Protein AF-A0A7U6KLA6-F1 (afdb_monomer_lite)

Radius of gyration: 35.11 Å; chains: 1; bounding box: 57×35×127 Å

Structure (mmCIF, N/CA/C/O backbone):
data_AF-A0A7U6KLA6-F1
#
_entry.id   AF-A0A7U6KLA6-F1
#
loop_
_atom_site.group_PDB
_atom_site.id
_atom_site.type_symbol
_atom_site.label_atom_id
_atom_site.label_alt_id
_atom_site.label_comp_id
_atom_site.label_asym_id
_atom_site.label_entity_id
_atom_site.label_seq_id
_atom_site.pdbx_PDB_ins_code
_atom_site.Cartn_x
_atom_site.Cartn_y
_atom_site.Cartn_z
_atom_site.occupancy
_atom_site.B_iso_or_equiv
_atom_site.auth_seq_id
_atom_site.auth_comp_id
_atom_site.auth_asym_id
_atom_site.auth_atom_id
_atom_site.pdbx_PDB_model_num
ATOM 1 N N . MET A 1 1 ? -4.222 9.997 102.122 1.00 40.88 1 MET A N 1
ATOM 2 C CA . MET A 1 1 ? -4.720 9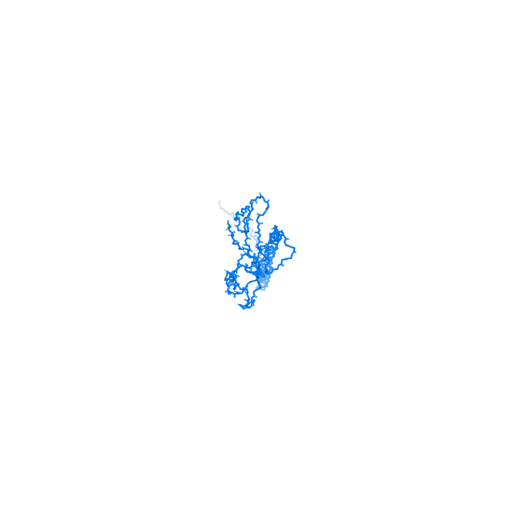.008 101.137 1.00 40.88 1 MET A CA 1
ATOM 3 C C . MET A 1 1 ? -6.242 9.085 101.114 1.00 40.88 1 MET A C 1
ATOM 5 O O . MET A 1 1 ? -6.787 9.274 102.193 1.00 40.88 1 MET A O 1
ATOM 9 N N . PRO A 1 2 ? -6.918 8.759 100.000 1.00 59.62 2 PRO A N 1
ATOM 10 C CA . PRO A 1 2 ? -7.033 9.422 98.685 1.00 59.62 2 PRO A CA 1
ATOM 11 C C . PRO A 1 2 ? -8.469 10.022 98.532 1.00 59.62 2 PRO A C 1
ATOM 13 O O . PRO A 1 2 ? -9.239 9.945 99.478 1.00 59.62 2 PRO A O 1
ATOM 16 N N . ASN A 1 3 ? -8.920 10.716 97.479 1.00 51.00 3 ASN A N 1
ATOM 17 C CA . ASN A 1 3 ? -9.161 10.299 96.083 1.00 51.00 3 ASN A CA 1
ATOM 18 C C . ASN A 1 3 ? -9.910 11.506 95.428 1.00 51.00 3 ASN A C 1
ATOM 20 O O . ASN A 1 3 ? -10.899 11.952 95.998 1.00 51.00 3 ASN A O 1
ATOM 24 N N . LEU A 1 4 ? -9.333 12.319 94.530 1.00 65.88 4 LEU A N 1
ATOM 25 C CA . LEU A 1 4 ? -9.141 12.202 93.068 1.00 65.88 4 LEU A CA 1
ATOM 26 C C . LEU A 1 4 ? -10.386 11.859 92.223 1.00 65.88 4 LEU A C 1
ATOM 28 O O . LEU A 1 4 ? -10.704 10.695 92.049 1.00 65.88 4 LEU A O 1
ATOM 32 N N . ASN A 1 5 ? -10.915 12.882 91.535 1.00 61.16 5 ASN A N 1
ATOM 33 C CA . ASN A 1 5 ? -11.499 12.849 90.175 1.00 61.16 5 ASN A CA 1
ATOM 34 C C . ASN A 1 5 ? -12.956 13.314 90.072 1.00 61.16 5 ASN A C 1
ATOM 36 O O . ASN A 1 5 ? -13.887 12.518 89.979 1.00 61.16 5 ASN A O 1
ATOM 40 N N . SER A 1 6 ? -13.132 14.625 89.923 1.00 58.28 6 SER A N 1
ATOM 41 C CA . SER A 1 6 ? -14.244 15.188 89.158 1.00 58.28 6 SER A CA 1
ATOM 42 C C . SER A 1 6 ? -13.849 15.210 87.675 1.00 58.28 6 SER A C 1
ATOM 44 O O . SER A 1 6 ? -13.201 16.146 87.212 1.00 58.28 6 SER A O 1
ATOM 46 N N . TYR A 1 7 ? -14.177 14.144 86.943 1.00 60.00 7 TYR A N 1
ATOM 47 C CA . TYR A 1 7 ? -14.101 14.120 85.480 1.00 60.00 7 TYR A CA 1
ATOM 48 C C . TYR A 1 7 ? -15.454 14.613 84.951 1.00 60.00 7 TYR A C 1
ATOM 50 O O . TYR A 1 7 ? -16.423 13.851 84.927 1.00 60.00 7 TYR A O 1
ATOM 58 N N . GLU A 1 8 ? -15.555 15.889 84.573 1.00 61.91 8 GLU A N 1
ATOM 59 C CA . GLU A 1 8 ? -16.706 16.363 83.800 1.00 61.91 8 GLU A CA 1
ATOM 60 C C . GLU A 1 8 ? -16.656 15.692 82.423 1.00 61.91 8 GLU A C 1
ATOM 62 O O . GLU A 1 8 ? -15.802 15.988 81.587 1.00 61.91 8 GLU A O 1
ATOM 67 N N . ARG A 1 9 ? -17.547 14.721 82.192 1.00 64.75 9 ARG A N 1
ATOM 68 C CA . ARG A 1 9 ? -17.779 14.202 80.846 1.00 64.75 9 ARG A CA 1
ATOM 69 C C . ARG A 1 9 ? -18.581 15.238 80.067 1.00 64.75 9 ARG A C 1
ATOM 71 O O . ARG A 1 9 ? -19.790 15.339 80.256 1.00 64.75 9 ARG A O 1
ATOM 78 N N . SER A 1 10 ? -17.937 15.918 79.124 1.00 66.19 10 SER A N 1
ATOM 79 C CA . SER A 1 10 ? -18.645 16.504 77.987 1.00 66.19 10 SER A CA 1
ATOM 80 C C . SER A 1 10 ? -19.256 15.364 77.177 1.00 66.19 10 SER A C 1
ATOM 82 O O . SER A 1 10 ? -18.554 14.641 76.467 1.00 66.19 10 SER A O 1
ATOM 84 N N . ASN A 1 11 ? -20.559 15.150 77.344 1.00 65.75 11 ASN A N 1
ATOM 85 C CA . ASN A 1 11 ? -21.308 14.195 76.545 1.00 65.75 11 ASN A CA 1
ATOM 86 C C . ASN A 1 11 ? -21.440 14.784 75.136 1.00 65.75 11 ASN A C 1
ATOM 88 O O . ASN A 1 11 ? -22.213 15.706 74.901 1.00 65.75 11 ASN A O 1
ATOM 92 N N . CYS A 1 12 ? -20.609 14.306 74.215 1.00 66.38 12 CYS A N 1
ATOM 93 C CA . CYS A 1 12 ? -20.826 14.513 72.793 1.00 66.38 12 CYS A CA 1
ATOM 94 C C . CYS A 1 12 ? -22.083 13.721 72.424 1.00 66.38 12 CYS A C 1
ATOM 96 O O . CYS A 1 12 ? -22.051 12.488 72.420 1.00 66.38 12 CYS A O 1
ATOM 98 N N . ASP A 1 13 ? -23.189 14.420 72.181 1.00 66.31 13 ASP A N 1
ATOM 99 C CA . ASP A 1 13 ? -24.408 13.804 71.674 1.00 66.31 13 ASP A CA 1
ATOM 100 C C . ASP A 1 13 ? -24.112 13.185 70.304 1.00 66.31 13 ASP A C 1
ATOM 102 O O . ASP A 1 13 ? -23.913 13.869 69.298 1.00 66.31 13 ASP A O 1
ATOM 106 N N . GLN A 1 14 ? -24.049 11.856 70.273 1.00 68.06 14 GLN A N 1
ATOM 107 C CA . GLN A 1 14 ? -23.991 11.093 69.036 1.00 68.06 14 GLN A CA 1
ATOM 108 C C . GLN A 1 14 ? -25.357 11.185 68.355 1.00 68.06 14 GLN A C 1
ATOM 110 O O . GLN A 1 14 ? -26.267 10.408 68.640 1.00 68.06 14 GLN A O 1
ATOM 115 N N . SER A 1 15 ? -25.501 12.153 67.450 1.00 72.50 15 SER A N 1
ATOM 116 C CA . SER A 1 15 ? -26.634 12.210 66.529 1.00 72.50 15 SER A CA 1
ATOM 117 C C . SER A 1 15 ? -26.489 11.081 65.504 1.00 72.50 15 SER A C 1
ATOM 119 O O . SER A 1 15 ? -25.611 11.118 64.640 1.00 72.50 15 SER A O 1
ATOM 121 N N . GLY A 1 16 ? -27.293 10.028 65.654 1.00 74.31 16 GLY A N 1
ATOM 122 C CA . GLY A 1 16 ? -27.366 8.927 64.696 1.00 74.31 16 GLY A CA 1
ATOM 123 C C . GLY A 1 16 ? -28.108 9.346 63.426 1.00 74.31 16 GLY A C 1
ATOM 124 O O . GLY A 1 16 ? -29.097 10.072 63.493 1.00 74.31 16 GLY A O 1
ATOM 125 N N . PHE A 1 17 ? -27.648 8.872 62.268 1.00 77.38 17 PHE A N 1
ATOM 126 C CA . PHE A 1 17 ? -28.332 9.102 60.994 1.00 77.38 17 PHE A CA 1
ATOM 127 C C . PHE A 1 17 ? -29.692 8.406 60.952 1.00 77.38 17 PHE A C 1
ATOM 129 O O . PHE A 1 17 ? -29.857 7.285 61.444 1.00 77.38 17 PHE A O 1
ATOM 136 N N . THR A 1 18 ? -30.661 9.050 60.308 1.00 88.81 18 THR A N 1
ATOM 137 C CA . THR A 1 18 ? -31.964 8.433 60.057 1.00 88.81 18 THR A CA 1
ATOM 138 C C . THR A 1 18 ? -31.852 7.365 58.962 1.00 88.81 18 THR A C 1
ATOM 140 O O . THR A 1 18 ? -31.039 7.464 58.041 1.00 88.81 18 THR A O 1
ATOM 143 N N . LEU A 1 19 ? -32.697 6.329 59.019 1.00 89.19 19 LEU A N 1
ATOM 144 C CA . LEU A 1 19 ? -32.697 5.254 58.015 1.00 89.19 19 LEU A CA 1
ATOM 145 C C . LEU A 1 19 ? -32.984 5.798 56.601 1.00 89.19 19 LEU A C 1
ATOM 147 O O . LEU A 1 19 ? -32.423 5.313 55.622 1.00 89.19 19 LEU A O 1
ATOM 151 N N . ILE A 1 20 ? -33.795 6.857 56.501 1.00 92.44 20 ILE A N 1
ATOM 152 C CA . ILE A 1 20 ? -34.125 7.511 55.232 1.00 92.44 20 ILE A CA 1
ATOM 153 C C . ILE A 1 20 ? -32.934 8.275 54.632 1.00 92.44 20 ILE A C 1
ATOM 155 O O . ILE A 1 20 ? -32.713 8.178 53.426 1.00 92.44 20 ILE A O 1
ATOM 159 N N . GLU A 1 21 ? -32.115 8.958 55.439 1.00 90.31 21 GLU A N 1
ATOM 160 C CA . GLU A 1 21 ? -30.885 9.609 54.956 1.00 90.31 21 GLU A CA 1
ATOM 161 C C . GLU A 1 21 ? -29.889 8.594 54.399 1.00 90.31 21 GLU A C 1
ATOM 163 O O . GLU A 1 21 ? -29.245 8.846 53.376 1.00 90.31 21 GLU A O 1
ATOM 168 N N . LEU A 1 22 ? -29.796 7.420 55.028 1.00 89.81 22 LEU A N 1
ATOM 169 C CA . LEU A 1 22 ? -28.927 6.346 54.561 1.00 89.81 22 LEU A CA 1
ATOM 170 C C . LEU A 1 22 ? -29.418 5.758 53.230 1.00 89.81 22 LEU A C 1
ATOM 172 O O . LEU A 1 22 ? -28.614 5.537 52.324 1.00 89.81 22 LEU A O 1
ATOM 176 N N . MET A 1 23 ? -30.731 5.565 53.069 1.00 95.06 23 MET A N 1
ATOM 177 C CA . MET A 1 23 ? -31.306 5.102 51.801 1.00 95.06 23 MET A CA 1
ATOM 178 C C . MET A 1 23 ? -31.080 6.113 50.672 1.00 95.06 23 MET A C 1
ATOM 180 O O . MET A 1 23 ? -30.673 5.721 49.579 1.00 95.06 23 MET A O 1
ATOM 184 N N . ILE A 1 24 ? -31.282 7.408 50.938 1.00 94.69 24 ILE A N 1
ATOM 185 C CA . ILE A 1 24 ? -31.053 8.475 49.953 1.00 94.69 24 ILE A CA 1
ATOM 186 C C . ILE A 1 24 ? -29.572 8.528 49.557 1.00 94.69 24 ILE A C 1
ATOM 188 O O . ILE A 1 24 ? -29.254 8.559 48.368 1.00 94.69 24 ILE A O 1
ATOM 192 N N . SER A 1 25 ? -28.661 8.467 50.531 1.00 94.62 25 SER A N 1
ATOM 193 C CA . SER A 1 25 ? -27.214 8.505 50.282 1.00 94.62 25 SER A CA 1
ATOM 194 C C . SER A 1 25 ? -26.743 7.328 49.423 1.00 94.62 25 SER A C 1
ATOM 196 O O . SER A 1 25 ? -25.961 7.514 48.488 1.00 94.62 25 SER A O 1
ATOM 198 N N . LEU A 1 26 ? -27.257 6.122 49.689 1.00 93.06 26 LEU A N 1
ATOM 199 C CA . LEU A 1 26 ? -26.913 4.924 48.924 1.00 93.06 26 LEU A CA 1
ATOM 200 C C . LEU A 1 26 ? -27.451 4.984 47.489 1.00 93.06 26 LEU A C 1
ATOM 202 O O . LEU A 1 26 ? -26.726 4.646 46.555 1.00 93.06 26 LEU A O 1
ATOM 206 N N . VAL A 1 27 ? -28.686 5.457 47.297 1.00 96.19 27 VAL A N 1
ATOM 207 C CA . VAL A 1 27 ? -29.281 5.613 45.960 1.00 96.19 27 VAL A CA 1
ATOM 208 C C . VAL A 1 27 ? -28.515 6.650 45.136 1.00 96.19 27 VAL A C 1
ATOM 210 O O . VAL A 1 27 ? -28.180 6.384 43.982 1.00 96.19 27 VAL A O 1
ATOM 213 N N . ILE A 1 28 ? -28.176 7.802 45.724 1.00 96.00 28 ILE A N 1
ATOM 214 C CA . ILE A 1 28 ? -27.415 8.850 45.027 1.00 96.00 28 ILE A CA 1
ATOM 215 C C . ILE A 1 28 ? -26.007 8.351 44.666 1.00 96.00 28 ILE A C 1
ATOM 217 O O . ILE A 1 28 ? -25.568 8.537 43.530 1.00 96.00 28 ILE A O 1
ATOM 221 N N . GLY A 1 29 ? -25.320 7.658 45.581 1.00 96.06 29 GLY A N 1
ATOM 222 C CA . GLY A 1 29 ? -24.006 7.060 45.313 1.00 96.06 29 GLY A CA 1
ATOM 223 C C . GLY A 1 29 ? -24.025 6.052 44.157 1.00 96.06 29 GLY A C 1
ATOM 224 O O . GLY A 1 29 ? -23.122 6.051 43.316 1.00 96.06 29 GLY A O 1
ATOM 225 N N . LEU A 1 30 ? -25.084 5.243 44.062 1.00 93.88 30 LEU A N 1
ATOM 226 C CA . LEU A 1 30 ? -25.289 4.289 42.968 1.00 93.88 30 LEU A CA 1
ATOM 227 C C . LEU A 1 30 ? -25.500 4.984 41.614 1.00 93.88 30 LEU A C 1
ATOM 229 O O . LEU A 1 30 ? -24.890 4.584 40.622 1.00 93.88 30 LEU A O 1
ATOM 233 N N . ILE A 1 31 ? -26.303 6.052 41.574 1.00 97.00 31 ILE A N 1
ATOM 234 C CA . ILE A 1 31 ? -26.564 6.821 40.345 1.00 97.00 31 ILE A CA 1
ATOM 235 C C . ILE A 1 31 ? -25.278 7.481 39.833 1.00 97.00 31 ILE A C 1
ATOM 237 O O . ILE A 1 31 ? -24.946 7.359 38.652 1.00 97.00 31 ILE A O 1
ATOM 241 N N . VAL A 1 32 ? -24.527 8.144 40.717 1.00 97.12 32 VAL A N 1
ATOM 242 C CA . VAL A 1 32 ? -23.279 8.827 40.341 1.00 97.12 32 VAL A CA 1
ATOM 243 C C . VAL A 1 32 ? -22.235 7.824 39.851 1.00 97.12 32 VAL A C 1
ATOM 245 O O . VAL A 1 32 ? -21.606 8.054 38.819 1.00 97.12 32 VAL A O 1
ATOM 248 N N . SER A 1 33 ? -22.095 6.679 40.527 1.00 96.88 33 SER A N 1
ATOM 249 C CA . SER A 1 33 ? -21.163 5.624 40.109 1.00 96.88 33 SER A CA 1
ATOM 250 C C . SER A 1 33 ? -21.478 5.118 38.697 1.00 96.88 33 SER A C 1
ATOM 252 O O . SER A 1 33 ? -20.578 5.003 37.865 1.00 96.88 33 SER A O 1
ATOM 254 N N . ALA A 1 34 ? -22.758 4.880 38.389 1.00 95.50 34 ALA A N 1
ATOM 255 C CA . ALA A 1 34 ? -23.182 4.443 37.061 1.00 95.50 34 ALA A CA 1
ATOM 256 C C . ALA A 1 34 ? -22.879 5.489 35.971 1.00 95.50 34 ALA A C 1
ATOM 258 O O . ALA A 1 34 ? -22.390 5.131 34.898 1.00 95.50 34 ALA A O 1
ATOM 259 N N . ALA A 1 35 ? -23.112 6.776 36.247 1.00 96.69 35 ALA A N 1
ATOM 260 C CA . ALA A 1 35 ? -22.810 7.862 35.313 1.00 96.69 35 ALA A CA 1
ATOM 261 C C . ALA A 1 35 ? -21.300 7.991 35.034 1.00 96.69 35 ALA A C 1
ATOM 263 O O . ALA A 1 35 ? -20.887 8.113 33.879 1.00 96.69 35 ALA A O 1
ATOM 264 N N . VAL A 1 36 ? -20.461 7.897 36.071 1.00 97.69 36 VAL A N 1
ATOM 265 C CA . VAL A 1 36 ? -18.996 7.962 35.931 1.00 97.69 36 VAL A CA 1
ATOM 266 C C . VAL A 1 36 ? -18.461 6.791 35.103 1.00 97.69 36 VAL A C 1
ATOM 268 O O . VAL A 1 36 ? -17.617 6.997 34.231 1.00 97.69 36 VAL A O 1
ATOM 271 N N . ILE A 1 37 ? -18.983 5.576 35.309 1.00 96.56 37 ILE A N 1
ATOM 272 C CA . ILE A 1 37 ? -18.595 4.399 34.514 1.00 96.56 37 ILE A CA 1
ATOM 273 C C . ILE A 1 37 ? -18.913 4.616 33.029 1.00 96.56 37 ILE A C 1
ATOM 275 O O . ILE A 1 37 ? -18.084 4.306 32.174 1.00 96.56 37 ILE A O 1
ATOM 279 N N . GLN A 1 38 ? -20.078 5.182 32.699 1.00 94.25 38 GLN A N 1
ATOM 280 C CA . GLN A 1 38 ? -20.431 5.476 31.306 1.00 94.25 38 GLN A CA 1
ATOM 281 C C . GLN A 1 38 ? -19.456 6.469 30.669 1.00 94.25 38 GLN A C 1
ATOM 283 O O . GLN A 1 38 ? -18.976 6.228 29.561 1.00 94.25 38 GLN A O 1
ATOM 288 N N . ILE A 1 39 ? -19.114 7.547 31.380 1.00 95.75 39 ILE A N 1
ATOM 289 C CA . ILE A 1 39 ? -18.136 8.540 30.915 1.00 95.75 39 ILE A CA 1
ATOM 290 C C . ILE A 1 39 ? -16.772 7.885 30.686 1.00 95.75 39 ILE A C 1
ATOM 292 O O . ILE A 1 39 ? -16.139 8.120 29.658 1.00 95.75 39 ILE A O 1
ATOM 296 N N . TYR A 1 40 ? -16.336 7.020 31.601 1.00 96.62 40 TYR A N 1
ATOM 297 C CA . TYR A 1 40 ? -15.087 6.280 31.452 1.00 96.62 40 TYR A CA 1
ATOM 298 C C . TYR A 1 40 ? -15.095 5.392 30.199 1.00 96.62 40 TYR A C 1
ATOM 300 O O . TYR A 1 40 ? -14.162 5.449 29.399 1.00 96.62 40 TYR A O 1
ATOM 308 N N . VAL A 1 41 ? -16.176 4.641 29.960 1.00 96.56 41 VAL A N 1
ATOM 309 C CA . VAL A 1 41 ? -16.327 3.811 28.752 1.00 96.56 41 VAL A CA 1
ATOM 310 C C . VAL A 1 41 ? -16.293 4.664 27.481 1.00 96.56 41 VAL A C 1
ATOM 312 O O . VAL A 1 41 ? -15.647 4.282 26.505 1.00 96.56 41 VAL A O 1
ATOM 315 N N . ILE A 1 42 ? -16.958 5.821 27.476 1.00 96.06 42 ILE A N 1
ATOM 316 C CA . ILE A 1 42 ? -16.942 6.754 26.339 1.00 96.06 42 ILE A CA 1
ATOM 317 C C . ILE A 1 42 ? -15.530 7.299 26.104 1.00 96.06 42 ILE A C 1
ATOM 319 O O . ILE A 1 42 ? -15.094 7.359 24.955 1.00 96.06 42 ILE A O 1
ATOM 323 N N . SER A 1 43 ? -14.804 7.646 27.167 1.00 93.88 43 SER A N 1
ATOM 324 C CA . SER A 1 43 ? -13.427 8.142 27.089 1.00 93.88 43 SER A CA 1
ATOM 325 C C . SER A 1 43 ? -12.487 7.094 26.486 1.00 93.88 43 SER A C 1
ATOM 327 O O . SER A 1 43 ? -11.776 7.380 25.524 1.00 93.88 43 SER A O 1
ATOM 329 N N . VAL A 1 44 ? -12.563 5.845 26.959 1.00 95.50 44 VAL A N 1
ATOM 330 C CA . VAL A 1 44 ? -11.762 4.729 26.426 1.00 95.50 44 VAL A CA 1
ATOM 331 C C . VAL A 1 44 ? -12.085 4.464 24.954 1.00 95.50 44 VAL A C 1
ATOM 333 O O . VAL A 1 44 ? -11.176 4.330 24.136 1.00 95.50 44 VAL A O 1
ATOM 336 N N . LYS A 1 45 ? -13.371 4.440 24.583 1.00 93.31 45 LYS A N 1
ATOM 337 C CA . LYS A 1 45 ? -13.788 4.267 23.181 1.00 93.31 45 LYS A CA 1
ATOM 338 C C . LYS A 1 45 ? -13.294 5.407 22.297 1.00 93.31 45 LYS A C 1
ATOM 340 O O . LYS A 1 45 ? -12.758 5.156 21.225 1.00 93.31 45 LYS A O 1
ATOM 345 N N . THR A 1 46 ? -13.446 6.646 22.756 1.00 93.94 46 THR A N 1
ATOM 346 C CA . THR A 1 46 ? -12.982 7.836 22.034 1.00 93.94 46 THR A CA 1
ATOM 347 C C . THR A 1 46 ? -11.473 7.794 21.831 1.00 93.94 46 THR A C 1
ATOM 349 O O . THR A 1 46 ? -11.011 8.019 20.720 1.00 93.94 46 THR A O 1
ATOM 352 N N . SER A 1 47 ? -10.710 7.432 22.863 1.00 92.81 47 SER A N 1
ATOM 353 C CA . SER A 1 47 ? -9.256 7.283 22.770 1.00 92.81 47 SER A CA 1
ATOM 354 C C . SER A 1 47 ? -8.851 6.194 21.769 1.00 92.81 47 SER A C 1
ATOM 356 O O . SER A 1 47 ? -7.968 6.422 20.946 1.00 92.81 47 SER A O 1
ATOM 358 N N . SER A 1 48 ? -9.539 5.048 21.763 1.00 90.88 48 SER A N 1
ATOM 359 C CA . SER A 1 48 ? -9.294 3.976 20.789 1.00 90.88 48 SER A CA 1
ATOM 360 C C . SER A 1 48 ? -9.592 4.410 19.348 1.00 90.88 48 SER A C 1
ATOM 362 O O . SER A 1 48 ? -8.796 4.136 18.448 1.00 90.88 48 SER A O 1
ATOM 364 N N . VAL A 1 49 ? -10.697 5.130 19.126 1.00 90.56 49 VAL A N 1
ATOM 365 C CA . VAL A 1 49 ? -11.057 5.679 17.809 1.00 90.56 49 VAL A CA 1
ATOM 366 C C . VAL A 1 49 ? -10.054 6.741 17.361 1.00 90.56 49 VAL A C 1
ATOM 368 O O . VAL A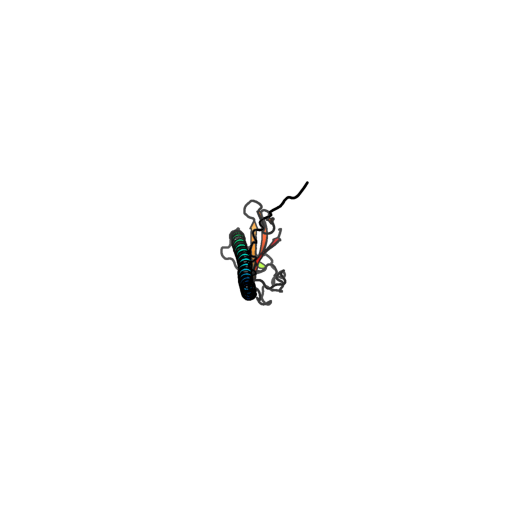 1 49 ? -9.656 6.742 16.201 1.00 90.56 49 VAL A O 1
ATOM 371 N N . GLN A 1 50 ? -9.606 7.612 18.268 1.00 90.00 50 GLN A N 1
ATOM 372 C CA . GLN A 1 50 ? -8.575 8.610 17.977 1.00 90.00 50 GLN A CA 1
ATOM 373 C C . GLN A 1 50 ? -7.243 7.950 17.605 1.00 90.00 50 GLN A C 1
ATOM 375 O O . GLN A 1 50 ? -6.659 8.332 16.598 1.00 90.00 50 GLN A O 1
ATOM 380 N N . SER A 1 51 ? -6.807 6.923 18.346 1.00 89.19 51 SER A N 1
ATOM 381 C CA . SER A 1 51 ? -5.598 6.150 18.010 1.00 89.19 51 SER A CA 1
ATOM 382 C C . SER A 1 51 ? -5.711 5.511 16.627 1.00 89.19 51 SER A C 1
ATOM 384 O O . SER A 1 51 ? -4.835 5.691 15.790 1.00 89.19 51 SER A O 1
ATOM 386 N N . SER A 1 52 ? -6.835 4.843 16.352 1.00 87.25 52 SER A N 1
ATOM 387 C CA . SER A 1 52 ? -7.085 4.202 15.053 1.00 87.25 52 SER A CA 1
ATOM 388 C C . SER A 1 52 ? -7.132 5.221 13.907 1.00 87.25 52 SER A C 1
ATOM 390 O O . SER A 1 52 ? -6.672 4.945 12.802 1.00 87.25 52 SER A O 1
ATOM 392 N N . GLY A 1 53 ? -7.676 6.415 14.163 1.00 86.50 53 GLY A N 1
ATOM 393 C CA . GLY A 1 53 ? -7.707 7.516 13.203 1.00 86.50 53 GLY A CA 1
ATOM 394 C C . GLY A 1 53 ? -6.315 8.056 12.882 1.00 86.50 53 GLY A C 1
ATOM 395 O O . GLY A 1 53 ? -6.008 8.263 11.710 1.00 86.50 53 GLY A O 1
ATOM 396 N N . SER A 1 54 ? -5.466 8.238 13.897 1.00 87.31 54 SER A N 1
ATOM 397 C CA . SER A 1 54 ? -4.075 8.664 13.709 1.00 87.31 54 SER A CA 1
ATOM 398 C C . SER A 1 54 ? -3.263 7.617 12.949 1.00 87.31 54 SER A C 1
ATOM 400 O O . SER A 1 54 ? -2.609 7.954 11.970 1.00 87.31 54 SER A O 1
ATOM 402 N N . GLU A 1 55 ? -3.377 6.338 13.321 1.00 85.12 55 GLU A N 1
ATOM 403 C CA . GLU A 1 55 ? -2.700 5.238 12.622 1.00 85.12 55 GLU A CA 1
ATOM 404 C C . GLU A 1 55 ? -3.079 5.181 11.133 1.00 85.12 55 GLU A C 1
ATOM 406 O O . GLU A 1 55 ? -2.218 4.974 10.278 1.00 85.12 55 GLU A O 1
ATOM 411 N N . LEU A 1 56 ? -4.355 5.410 10.801 1.00 82.25 56 LEU A N 1
ATOM 412 C CA . LEU A 1 56 ? -4.820 5.476 9.412 1.00 82.25 56 LEU A CA 1
ATOM 413 C C . LEU A 1 56 ? -4.246 6.672 8.648 1.00 82.25 56 LEU A C 1
ATOM 415 O O . LEU A 1 56 ? -3.896 6.535 7.472 1.00 82.25 56 LEU A O 1
ATOM 419 N N . GLN A 1 57 ? -4.162 7.841 9.285 1.00 84.94 57 GLN A N 1
ATOM 420 C CA . GLN A 1 57 ? -3.574 9.031 8.669 1.00 84.94 57 GLN A CA 1
ATOM 421 C C . GLN A 1 57 ? -2.084 8.832 8.414 1.00 84.94 57 GLN A C 1
ATOM 423 O O . GLN A 1 57 ? -1.634 9.059 7.292 1.00 84.94 57 GLN A O 1
ATOM 428 N N . ASP A 1 58 ? -1.353 8.326 9.403 1.00 84.25 58 ASP A N 1
ATOM 429 C CA . ASP A 1 58 ? 0.069 8.026 9.274 1.00 84.25 58 ASP A CA 1
ATOM 430 C C . ASP A 1 58 ? 0.303 7.006 8.152 1.00 84.25 58 ASP A C 1
ATOM 432 O O . ASP A 1 58 ? 1.076 7.260 7.227 1.00 84.25 58 ASP A O 1
ATOM 436 N N . ALA A 1 59 ? -0.433 5.888 8.154 1.00 79.38 59 ALA A N 1
ATOM 437 C CA . ALA A 1 59 ? -0.323 4.863 7.117 1.00 79.38 59 ALA A CA 1
ATOM 438 C C . ALA A 1 59 ? -0.627 5.405 5.709 1.00 79.38 59 ALA A C 1
ATOM 440 O O . ALA A 1 59 ? 0.030 5.017 4.741 1.00 79.38 59 ALA A O 1
ATOM 441 N N . SER A 1 60 ? -1.583 6.329 5.587 1.00 78.00 60 SER A N 1
ATOM 442 C CA . SER A 1 60 ? -1.928 6.957 4.307 1.00 78.00 60 SER A CA 1
ATOM 443 C C . SER A 1 60 ? -0.851 7.936 3.840 1.00 78.00 60 SER A C 1
ATOM 445 O O . SER A 1 60 ? -0.462 7.906 2.673 1.00 78.00 60 SER A O 1
ATOM 447 N N . VAL A 1 61 ? -0.339 8.782 4.740 1.00 85.06 61 VAL A N 1
ATOM 448 C CA . VAL A 1 61 ? 0.706 9.768 4.426 1.00 85.06 61 VAL A CA 1
ATOM 449 C C . VAL A 1 61 ? 1.996 9.063 4.015 1.00 85.06 61 VAL A C 1
ATOM 451 O O . VAL A 1 61 ? 2.539 9.366 2.952 1.00 85.06 61 VAL A O 1
ATOM 454 N N . PHE A 1 62 ? 2.451 8.077 4.791 1.00 82.00 62 PHE A N 1
ATOM 455 C CA . PHE A 1 62 ? 3.659 7.323 4.456 1.00 82.00 62 PHE A CA 1
ATOM 456 C C . PHE A 1 62 ? 3.463 6.447 3.212 1.00 82.00 62 PHE A C 1
ATOM 458 O O . PHE A 1 62 ? 4.324 6.423 2.331 1.00 82.00 62 PHE A O 1
ATOM 465 N N . GLY A 1 63 ? 2.324 5.757 3.099 1.00 79.12 63 GLY A N 1
ATOM 466 C CA . GLY A 1 63 ? 2.039 4.864 1.976 1.00 79.12 63 GLY A CA 1
ATOM 467 C C . GLY A 1 63 ? 1.979 5.588 0.629 1.00 79.12 63 GLY A C 1
ATOM 468 O O . GLY A 1 63 ? 2.582 5.131 -0.344 1.00 79.12 63 GLY A O 1
ATOM 469 N N . LEU A 1 64 ? 1.304 6.741 0.566 1.00 84.25 64 LEU A N 1
ATOM 470 C CA . LEU A 1 64 ? 1.166 7.510 -0.675 1.00 84.25 64 LEU A CA 1
ATOM 471 C C . LEU A 1 64 ? 2.476 8.153 -1.125 1.00 84.25 64 LEU A C 1
ATOM 473 O O . LEU A 1 64 ? 2.764 8.140 -2.318 1.00 84.25 64 LEU A O 1
ATOM 477 N N . GLN A 1 65 ? 3.290 8.674 -0.203 1.00 86.38 65 GLN A N 1
ATOM 478 C CA . GLN A 1 65 ? 4.595 9.250 -0.549 1.00 86.38 65 GLN A CA 1
ATOM 479 C C . GLN A 1 65 ? 5.529 8.205 -1.170 1.00 86.38 65 GLN A C 1
ATOM 481 O O . GLN A 1 65 ? 6.211 8.471 -2.165 1.00 86.38 65 GLN A O 1
ATOM 486 N N . GLN A 1 66 ? 5.529 6.991 -0.614 1.00 82.88 66 GLN A N 1
ATOM 487 C CA . GLN A 1 66 ? 6.309 5.881 -1.151 1.00 82.88 66 GLN A CA 1
ATOM 488 C C . GLN A 1 66 ? 5.802 5.472 -2.537 1.00 82.88 66 GLN A C 1
ATOM 490 O O . GLN A 1 66 ? 6.605 5.314 -3.456 1.00 82.88 66 GLN A O 1
ATOM 495 N N . LEU A 1 67 ? 4.483 5.374 -2.717 1.00 84.75 67 LEU A N 1
ATOM 496 C CA . LEU A 1 67 ? 3.879 5.059 -4.009 1.00 84.75 67 LEU A CA 1
ATOM 497 C C . LEU A 1 67 ? 4.165 6.144 -5.058 1.00 84.75 67 LEU A C 1
ATOM 499 O O . LEU A 1 67 ? 4.550 5.813 -6.175 1.00 84.75 67 LEU A O 1
ATOM 503 N N . GLU A 1 68 ? 4.063 7.430 -4.712 1.00 88.56 68 GLU A N 1
ATOM 504 C CA . GLU A 1 68 ? 4.369 8.545 -5.618 1.00 88.56 68 GLU A CA 1
ATOM 505 C C . GLU A 1 68 ? 5.797 8.442 -6.162 1.00 88.56 68 GLU A C 1
ATOM 507 O O . GLU A 1 68 ? 6.022 8.548 -7.371 1.00 88.56 68 GLU A O 1
ATOM 512 N N . LYS A 1 69 ? 6.770 8.185 -5.280 1.00 86.62 69 LYS A N 1
ATOM 513 C CA . LYS A 1 69 ? 8.171 8.018 -5.672 1.00 86.62 69 LYS A CA 1
ATOM 514 C C . LYS A 1 69 ? 8.331 6.904 -6.708 1.00 86.62 69 LYS A C 1
ATOM 516 O O . LYS A 1 69 ? 9.073 7.076 -7.670 1.00 86.62 69 LYS A O 1
ATOM 521 N N . LYS A 1 70 ? 7.635 5.780 -6.534 1.00 85.00 70 LYS A N 1
ATOM 522 C CA . LYS A 1 70 ? 7.725 4.612 -7.423 1.00 85.00 70 LYS A CA 1
ATOM 523 C C . LYS A 1 70 ? 6.969 4.830 -8.731 1.00 85.00 70 LYS A C 1
ATOM 525 O O . LYS A 1 70 ? 7.482 4.484 -9.789 1.00 85.00 70 LYS A O 1
ATOM 530 N N . VAL A 1 71 ? 5.825 5.512 -8.689 1.00 87.81 71 VAL A N 1
ATOM 531 C CA . VAL A 1 71 ? 5.091 5.947 -9.887 1.00 87.81 71 VAL A CA 1
ATOM 532 C C . VAL A 1 71 ? 5.920 6.927 -10.722 1.00 87.81 71 VAL A C 1
ATOM 534 O O . VAL A 1 71 ? 5.907 6.835 -11.943 1.00 87.81 71 VAL A O 1
ATOM 537 N N . ARG A 1 72 ? 6.714 7.817 -10.110 1.00 86.81 72 ARG A N 1
ATOM 538 C CA . ARG A 1 72 ? 7.651 8.684 -10.855 1.00 86.81 72 ARG A CA 1
ATOM 539 C C . ARG A 1 72 ? 8.767 7.908 -11.564 1.00 86.81 72 ARG A C 1
ATOM 541 O O . ARG A 1 72 ? 9.320 8.412 -12.537 1.00 86.81 72 ARG A O 1
ATOM 548 N N . LEU A 1 73 ? 9.103 6.710 -11.083 1.00 85.81 73 LEU A N 1
ATOM 549 C CA . LEU A 1 73 ? 10.051 5.798 -11.731 1.00 85.81 73 LEU A CA 1
ATOM 550 C C . LEU A 1 73 ? 9.372 4.882 -12.766 1.00 85.81 73 LEU A C 1
ATOM 552 O O . LEU A 1 73 ? 10.062 4.199 -13.524 1.00 85.81 73 LEU A O 1
ATOM 556 N N . ALA A 1 74 ? 8.038 4.863 -12.828 1.00 84.75 74 ALA A N 1
ATOM 557 C CA . ALA A 1 74 ? 7.305 4.105 -13.830 1.00 84.75 74 ALA A CA 1
ATOM 558 C C . ALA A 1 74 ? 7.616 4.658 -15.230 1.00 84.75 74 ALA A C 1
ATOM 560 O O . ALA A 1 74 ? 7.625 5.869 -15.445 1.00 84.75 74 ALA A O 1
ATOM 561 N N . ASN A 1 75 ? 7.883 3.761 -16.185 1.00 86.31 75 ASN A N 1
ATOM 562 C CA . ASN A 1 75 ? 8.283 4.098 -17.560 1.00 86.31 75 ASN A CA 1
ATOM 563 C C . ASN A 1 75 ? 9.600 4.894 -17.686 1.00 86.31 75 ASN A C 1
ATOM 565 O O . ASN A 1 75 ? 9.947 5.358 -18.774 1.00 86.31 75 ASN A O 1
ATOM 569 N N . LEU A 1 76 ? 10.362 5.049 -16.598 1.00 85.69 76 LEU A N 1
ATOM 570 C CA . LEU A 1 76 ? 11.655 5.716 -16.634 1.00 85.69 76 LEU A CA 1
ATOM 571 C C . LEU A 1 76 ? 12.640 4.901 -17.492 1.00 85.69 76 LEU A C 1
ATOM 573 O O . LEU A 1 76 ? 12.856 3.715 -17.252 1.00 85.69 76 LEU A O 1
ATOM 577 N N . GLY A 1 77 ? 13.239 5.544 -18.498 1.00 80.19 77 GLY A N 1
ATOM 578 C CA . GLY A 1 77 ? 14.162 4.894 -19.437 1.00 80.19 77 GLY A CA 1
ATOM 579 C C . GLY A 1 77 ? 13.492 4.188 -20.621 1.00 80.19 77 GLY A C 1
ATOM 580 O O . GLY A 1 77 ? 14.193 3.599 -21.442 1.00 80.19 77 GLY A O 1
ATOM 581 N N . ASN A 1 78 ? 12.164 4.260 -20.751 1.00 84.62 78 ASN A N 1
ATOM 582 C CA . ASN A 1 78 ? 11.460 3.758 -21.926 1.00 84.62 78 ASN A CA 1
ATOM 583 C C . ASN A 1 78 ? 11.409 4.840 -23.026 1.00 84.62 78 ASN A C 1
ATOM 585 O O . ASN A 1 78 ? 11.020 5.973 -22.736 1.00 84.62 78 ASN A O 1
ATOM 589 N N . PRO A 1 79 ? 11.762 4.534 -24.290 1.00 82.19 79 PRO A N 1
ATOM 590 C CA . PRO A 1 79 ? 11.648 5.494 -25.393 1.00 82.19 79 PRO A CA 1
ATOM 591 C C . PRO A 1 79 ? 10.195 5.815 -25.792 1.00 82.19 79 PRO A C 1
ATOM 593 O O . PRO A 1 79 ? 9.968 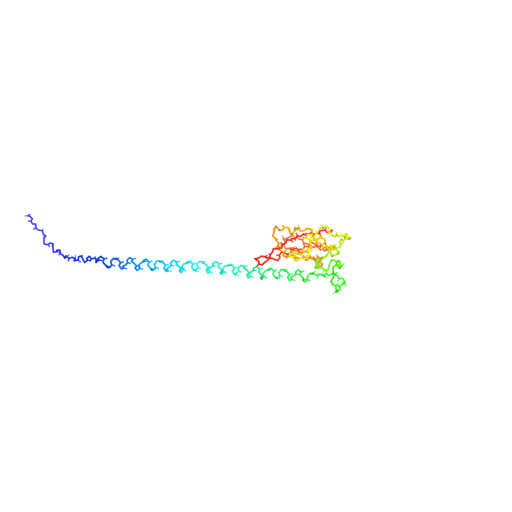6.709 -26.607 1.00 82.19 79 PRO A O 1
ATOM 596 N N . ILE A 1 80 ? 9.210 5.083 -25.262 1.00 85.44 80 ILE A N 1
ATOM 597 C CA . ILE A 1 80 ? 7.798 5.188 -25.636 1.00 85.44 80 ILE A CA 1
ATOM 598 C C . ILE A 1 80 ? 7.056 6.136 -24.676 1.00 85.44 80 ILE A C 1
ATOM 600 O O . ILE A 1 80 ? 7.186 6.055 -23.455 1.00 85.44 80 ILE A O 1
ATOM 604 N N . ASN A 1 81 ? 6.235 7.030 -25.236 1.00 82.69 81 ASN A N 1
ATOM 605 C CA . ASN A 1 81 ? 5.439 8.026 -24.504 1.00 82.69 81 ASN A CA 1
ATOM 606 C C . ASN A 1 81 ? 3.992 7.586 -24.205 1.00 82.69 81 ASN A C 1
ATOM 608 O O . ASN A 1 81 ? 3.272 8.276 -23.485 1.00 82.69 81 ASN A O 1
ATOM 612 N N . ARG A 1 82 ? 3.559 6.452 -24.762 1.00 83.75 82 ARG A N 1
ATOM 613 C CA . ARG A 1 82 ? 2.252 5.839 -24.526 1.00 83.75 82 ARG A CA 1
ATOM 614 C C . ARG A 1 82 ? 2.440 4.430 -23.982 1.00 83.75 82 ARG A C 1
ATOM 616 O O . ARG A 1 82 ? 2.912 3.558 -24.699 1.00 83.75 82 ARG A O 1
ATOM 623 N N . ILE A 1 83 ? 2.032 4.222 -22.738 1.00 84.94 83 ILE A N 1
ATOM 624 C CA . ILE A 1 83 ? 2.092 2.919 -22.078 1.00 84.94 83 ILE A CA 1
ATOM 625 C C . ILE A 1 83 ? 0.772 2.193 -22.323 1.00 84.94 83 ILE A C 1
ATOM 627 O O . ILE A 1 83 ? -0.303 2.733 -22.063 1.00 84.94 83 ILE A O 1
ATOM 631 N N . ASP A 1 84 ? 0.857 0.963 -22.807 1.00 83.19 84 ASP A N 1
ATOM 632 C CA . ASP A 1 84 ? -0.272 0.053 -22.947 1.00 83.19 84 ASP A CA 1
ATOM 633 C C . ASP A 1 84 ? 0.094 -1.357 -22.463 1.00 83.19 84 ASP A C 1
ATOM 635 O O . ASP A 1 84 ? 1.218 -1.626 -22.034 1.00 83.19 84 ASP A O 1
ATOM 639 N N . GLY A 1 85 ? -0.857 -2.288 -22.546 1.00 78.00 85 GLY A N 1
ATOM 640 C CA . GLY A 1 85 ? -0.643 -3.678 -22.143 1.00 78.00 85 GLY A CA 1
ATOM 641 C C . GLY A 1 85 ? 0.401 -4.438 -22.970 1.00 78.00 85 GLY A C 1
ATOM 642 O O . GLY A 1 85 ? 0.704 -5.570 -22.622 1.00 78.00 85 GLY A O 1
ATOM 643 N N . THR A 1 86 ? 0.955 -3.861 -24.038 1.00 79.88 86 THR A N 1
ATOM 644 C CA . THR A 1 86 ? 2.011 -4.470 -24.867 1.00 79.88 86 THR A CA 1
ATOM 645 C C . THR A 1 86 ? 3.384 -3.833 -24.648 1.00 79.88 86 THR A C 1
ATOM 647 O O . THR A 1 86 ? 4.407 -4.407 -25.014 1.00 79.88 86 THR A O 1
ATOM 650 N N . THR A 1 87 ? 3.424 -2.671 -23.996 1.00 84.50 87 THR A N 1
ATOM 651 C CA . THR A 1 87 ? 4.639 -1.888 -23.766 1.00 84.50 87 THR A CA 1
ATOM 652 C C . THR A 1 87 ? 5.539 -2.568 -22.734 1.00 84.50 87 THR A C 1
ATOM 654 O O . THR A 1 87 ? 5.245 -2.561 -21.536 1.00 84.50 87 THR A O 1
ATOM 657 N N . ALA A 1 88 ? 6.651 -3.155 -23.177 1.00 85.19 88 ALA A N 1
ATOM 658 C CA . ALA A 1 88 ? 7.623 -3.771 -22.277 1.00 85.19 88 ALA A CA 1
ATOM 659 C C . ALA A 1 88 ? 8.225 -2.731 -21.318 1.00 85.19 88 ALA A C 1
ATOM 661 O O . ALA A 1 88 ? 8.570 -1.624 -21.732 1.00 85.19 88 ALA A O 1
ATOM 662 N N . LYS A 1 89 ? 8.353 -3.098 -20.039 1.00 84.06 89 LYS A N 1
ATOM 663 C CA . LYS A 1 89 ? 8.889 -2.265 -18.950 1.00 84.06 89 LYS A CA 1
ATOM 664 C C . LYS A 1 89 ? 8.201 -0.896 -18.842 1.00 84.06 89 LYS A C 1
ATOM 666 O O . LYS A 1 89 ? 8.820 0.102 -18.485 1.00 84.06 89 LYS A O 1
ATOM 671 N N . GLY A 1 90 ? 6.907 -0.844 -19.163 1.00 83.94 90 GLY A N 1
ATOM 672 C CA . GLY A 1 90 ? 6.109 0.384 -19.204 1.00 83.94 90 GLY A CA 1
ATOM 673 C C . GLY A 1 90 ? 5.719 0.956 -17.838 1.00 83.94 90 GLY A C 1
ATOM 674 O O . GLY A 1 90 ? 4.950 1.907 -17.780 1.00 83.94 90 GLY A O 1
ATOM 675 N N . GLY A 1 91 ? 6.196 0.395 -16.726 1.00 88.38 91 GLY A N 1
ATOM 676 C CA . GLY A 1 91 ? 5.780 0.837 -15.400 1.00 88.38 91 GLY A CA 1
ATOM 677 C C . GLY A 1 91 ? 4.676 -0.034 -14.822 1.00 88.38 91 GLY A C 1
ATOM 678 O O . GLY A 1 91 ? 4.936 -0.932 -14.036 1.00 88.38 91 GLY A O 1
ATOM 679 N N . ILE A 1 92 ? 3.428 0.215 -15.206 1.00 88.50 92 ILE A N 1
ATOM 680 C CA . ILE A 1 92 ? 2.296 -0.564 -14.687 1.00 88.50 92 ILE A CA 1
ATOM 681 C C . ILE A 1 92 ? 2.198 -1.901 -15.418 1.00 88.50 92 ILE A C 1
ATOM 683 O O . ILE A 1 92 ? 2.189 -1.952 -16.649 1.00 88.50 92 ILE A O 1
ATOM 687 N N . VAL A 1 93 ? 2.096 -2.988 -14.656 1.00 86.25 93 VAL A N 1
ATOM 688 C CA . VAL A 1 93 ? 2.026 -4.340 -15.214 1.00 86.25 93 VAL A CA 1
ATOM 689 C C . VAL A 1 93 ? 0.566 -4.722 -15.449 1.00 86.25 93 VAL A C 1
ATOM 691 O O . VAL A 1 93 ? -0.168 -5.008 -14.506 1.00 86.25 93 VAL A O 1
ATOM 694 N N . LEU A 1 94 ? 0.132 -4.715 -16.709 1.00 81.81 94 LEU A N 1
ATOM 695 C CA . LEU A 1 94 ? -1.231 -5.053 -17.140 1.00 81.81 94 LEU A CA 1
ATOM 696 C C . LEU A 1 94 ? -1.298 -6.453 -17.769 1.00 81.81 94 LEU A C 1
ATOM 698 O O . LEU A 1 94 ? -2.289 -7.171 -17.618 1.00 81.81 94 LEU A O 1
ATOM 702 N N . THR A 1 95 ? -0.235 -6.849 -18.474 1.00 78.00 95 THR A N 1
ATOM 703 C CA . THR A 1 95 ? -0.083 -8.170 -19.101 1.00 78.00 95 THR A CA 1
ATOM 704 C C . THR A 1 95 ? 1.354 -8.686 -18.951 1.00 78.00 95 THR A C 1
ATOM 706 O O . THR A 1 95 ? 2.260 -7.927 -18.602 1.00 78.00 95 THR A O 1
ATOM 709 N N . GLY A 1 96 ? 1.594 -9.961 -19.283 1.00 76.75 96 GLY A N 1
ATOM 710 C CA . GLY 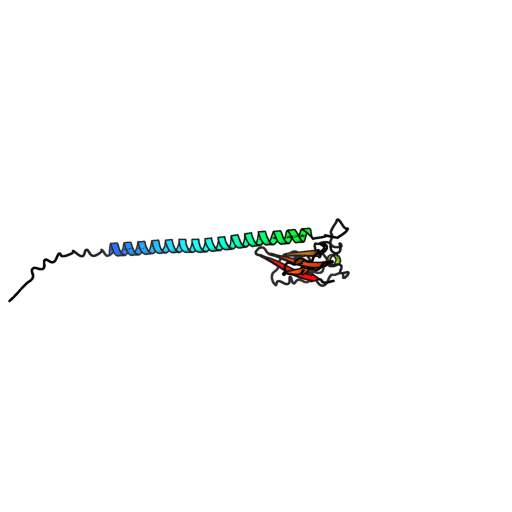A 1 96 ? 2.950 -10.530 -19.323 1.00 76.75 96 GLY A CA 1
ATOM 711 C C . GLY A 1 96 ? 3.901 -9.821 -20.300 1.00 76.75 96 GLY A C 1
ATOM 712 O O . GLY A 1 96 ? 5.107 -9.782 -20.058 1.00 76.75 96 GLY A O 1
ATOM 713 N N . SER A 1 97 ? 3.374 -9.163 -21.342 1.00 80.81 97 SER A N 1
ATOM 714 C CA . SER A 1 97 ? 4.185 -8.375 -22.283 1.00 80.81 97 SER A CA 1
ATOM 715 C C . SER A 1 97 ? 4.843 -7.173 -21.603 1.00 80.81 97 SER A C 1
ATOM 717 O O . SER A 1 97 ? 5.950 -6.787 -21.975 1.00 80.81 97 SER A O 1
ATOM 719 N N . ASN A 1 98 ? 4.217 -6.603 -20.564 1.00 83.00 98 ASN A N 1
ATOM 720 C CA . ASN A 1 98 ? 4.830 -5.518 -19.798 1.00 83.00 98 ASN A CA 1
ATOM 721 C C . ASN A 1 98 ? 6.075 -5.995 -19.039 1.00 83.00 98 ASN A C 1
ATOM 723 O O . ASN A 1 98 ? 7.038 -5.247 -18.923 1.00 83.00 98 ASN A O 1
ATOM 727 N N . LEU A 1 99 ? 6.114 -7.265 -18.636 1.00 82.19 99 LEU A N 1
ATOM 728 C CA . LEU A 1 99 ? 7.274 -7.881 -17.990 1.00 82.19 99 LEU A CA 1
ATOM 729 C C . LEU A 1 99 ? 8.351 -8.343 -18.985 1.00 82.19 99 LEU A C 1
ATOM 731 O O . LEU A 1 99 ? 9.389 -8.846 -18.568 1.00 82.19 99 LEU A O 1
ATOM 735 N N . GLY A 1 100 ? 8.132 -8.170 -20.293 1.00 79.00 100 GLY A N 1
ATOM 736 C CA . GLY A 1 100 ? 9.028 -8.684 -21.332 1.00 79.00 100 GLY A CA 1
ATOM 737 C C . GLY A 1 100 ? 8.921 -10.198 -21.538 1.00 79.00 100 GLY A C 1
ATOM 738 O O . GLY A 1 100 ? 9.808 -10.796 -22.142 1.00 79.00 100 GLY A O 1
ATOM 739 N N . VAL A 1 101 ? 7.846 -10.824 -21.049 1.00 75.19 101 VAL A N 1
ATOM 740 C CA . VAL A 1 101 ? 7.591 -12.258 -21.208 1.00 75.19 101 VAL A CA 1
ATOM 741 C C . VAL A 1 101 ? 6.734 -12.476 -22.458 1.00 75.19 101 VAL A C 1
ATOM 743 O O . VAL A 1 101 ? 5.641 -11.928 -22.578 1.00 75.19 101 VAL A O 1
ATOM 746 N N . ALA A 1 102 ? 7.224 -13.290 -23.397 1.00 65.69 102 ALA A N 1
ATOM 747 C CA . ALA A 1 102 ? 6.562 -13.545 -24.682 1.00 65.69 102 ALA A CA 1
ATOM 748 C C . ALA A 1 102 ? 5.443 -14.611 -24.624 1.00 65.69 102 ALA A C 1
ATOM 750 O O . ALA A 1 102 ? 4.851 -14.939 -25.654 1.00 65.69 102 ALA A O 1
ATOM 751 N N . THR A 1 103 ? 5.152 -15.189 -23.454 1.00 61.81 103 THR A N 1
ATOM 752 C CA . THR A 1 103 ? 4.126 -16.231 -23.315 1.00 61.81 103 THR A CA 1
ATOM 753 C C . THR A 1 103 ? 2.732 -15.616 -23.189 1.00 61.81 103 THR A C 1
ATOM 755 O O . THR A 1 103 ? 2.450 -14.818 -22.296 1.00 61.81 103 THR A O 1
ATOM 758 N N . THR A 1 104 ? 1.839 -15.999 -24.105 1.00 61.31 104 THR A N 1
ATOM 759 C CA . THR A 1 104 ? 0.407 -15.678 -24.051 1.00 61.31 104 THR A CA 1
ATOM 760 C C . THR A 1 104 ? -0.388 -16.991 -24.018 1.00 61.31 104 THR A C 1
ATOM 762 O O . THR A 1 104 ? -0.215 -17.815 -24.916 1.00 61.31 104 THR A O 1
ATOM 765 N N . PRO A 1 105 ? -1.234 -17.237 -22.999 1.00 63.88 105 PRO A N 1
ATOM 766 C CA . PRO A 1 105 ? -1.470 -16.413 -21.813 1.00 63.88 105 PRO A CA 1
ATOM 767 C C . PRO A 1 105 ? -0.293 -16.467 -20.823 1.00 63.88 105 PRO A C 1
ATOM 769 O O . PRO A 1 105 ? 0.370 -17.491 -20.666 1.00 63.88 105 PRO A O 1
ATOM 772 N N . TYR A 1 106 ? -0.048 -15.351 -20.141 1.00 68.88 106 TYR A N 1
ATOM 773 C CA . TYR A 1 106 ? 0.946 -15.265 -19.075 1.00 68.88 106 TYR A CA 1
ATOM 774 C C . TYR A 1 106 ? 0.499 -16.117 -17.880 1.00 68.88 106 TYR A C 1
ATOM 776 O O . TYR A 1 106 ? -0.590 -15.909 -17.350 1.00 68.88 106 TYR A O 1
ATOM 784 N N . THR A 1 107 ? 1.315 -17.092 -17.482 1.00 68.00 107 THR A N 1
ATOM 785 C CA . THR A 1 107 ? 0.938 -18.104 -16.482 1.00 68.00 107 THR A CA 1
ATOM 786 C C . THR A 1 107 ? 1.080 -17.616 -15.041 1.00 68.00 107 THR A C 1
ATOM 788 O O . THR A 1 107 ? 0.355 -18.088 -14.172 1.00 68.00 107 THR A O 1
ATOM 791 N N . ASP A 1 108 ? 1.976 -16.662 -14.776 1.00 71.69 108 ASP A N 1
ATOM 792 C CA . ASP A 1 108 ? 2.222 -16.132 -13.429 1.00 71.69 108 ASP A CA 1
ATOM 793 C C . ASP A 1 108 ? 1.439 -14.841 -13.173 1.00 71.69 108 ASP A C 1
ATOM 795 O O . ASP A 1 108 ? 1.964 -13.733 -13.061 1.00 71.69 108 ASP A O 1
ATOM 799 N N . THR A 1 109 ? 0.120 -14.973 -13.104 1.00 70.19 109 THR A N 1
ATOM 800 C CA . THR A 1 109 ? -0.763 -13.805 -13.004 1.00 70.19 109 THR A CA 1
ATOM 801 C C . THR A 1 109 ? -0.715 -13.049 -11.683 1.00 70.19 109 THR A C 1
ATOM 803 O O . THR A 1 109 ? -1.358 -12.004 -11.570 1.00 70.19 109 THR A O 1
ATOM 806 N N . GLY A 1 110 ? 0.098 -13.505 -10.726 1.00 74.00 110 GLY A N 1
ATOM 807 C CA . GLY A 1 110 ? 0.315 -12.849 -9.441 1.00 74.00 110 GLY A CA 1
ATOM 808 C C . GLY A 1 110 ? 1.029 -11.498 -9.531 1.00 74.00 110 GLY A C 1
ATOM 809 O O . GLY A 1 110 ? 1.128 -10.814 -8.515 1.00 74.00 110 GLY A O 1
ATOM 810 N N . TYR A 1 111 ? 1.512 -11.097 -10.711 1.00 77.88 111 TYR A N 1
ATOM 811 C CA . TYR A 1 111 ? 2.163 -9.804 -10.974 1.00 77.88 111 TYR A CA 1
ATOM 812 C C . TYR A 1 111 ? 1.308 -8.821 -11.781 1.00 77.88 111 TYR A C 1
ATOM 814 O O . TYR A 1 111 ? 1.807 -7.793 -12.228 1.00 77.88 111 TYR A O 1
ATOM 822 N N . LEU A 1 112 ? 0.037 -9.129 -12.032 1.00 80.06 112 LEU A N 1
ATOM 823 C CA . LEU A 1 112 ? -0.823 -8.272 -12.845 1.00 80.06 112 LEU A CA 1
ATOM 824 C C . LEU A 1 112 ? -1.608 -7.286 -11.969 1.00 80.06 112 LEU A C 1
ATOM 826 O O . LEU A 1 112 ? -2.086 -7.633 -10.894 1.00 80.06 112 LEU A O 1
ATOM 830 N N . THR A 1 113 ? -1.759 -6.053 -12.450 1.00 81.56 113 THR A N 1
ATOM 831 C CA . THR A 1 113 ? -2.608 -5.017 -11.842 1.00 81.56 113 THR A CA 1
ATOM 832 C C . THR A 1 113 ? -4.072 -5.317 -12.131 1.00 81.56 113 THR A C 1
ATOM 834 O O . THR A 1 113 ? -4.448 -5.389 -13.304 1.00 81.56 113 THR A O 1
ATOM 837 N N . ARG A 1 114 ? -4.890 -5.526 -11.093 1.00 77.38 114 ARG A N 1
ATOM 838 C CA . ARG A 1 114 ? -6.283 -5.996 -11.199 1.00 77.38 114 ARG A CA 1
ATOM 839 C C . ARG A 1 114 ? -7.134 -5.595 -10.006 1.00 77.38 114 ARG A C 1
ATOM 841 O O . ARG A 1 114 ? -6.612 -5.329 -8.928 1.00 77.38 114 ARG A O 1
ATOM 848 N N . ARG A 1 115 ? -8.451 -5.625 -10.196 1.00 74.12 115 ARG A N 1
ATOM 849 C CA . ARG A 1 115 ? -9.435 -5.436 -9.131 1.00 74.12 115 ARG A CA 1
ATOM 850 C C . ARG A 1 115 ? -9.853 -6.783 -8.531 1.00 74.12 115 ARG A C 1
ATOM 852 O O . ARG A 1 115 ? -9.924 -7.794 -9.233 1.00 74.12 115 ARG A O 1
ATOM 859 N N . ALA A 1 116 ? -10.199 -6.797 -7.248 1.00 72.31 116 ALA A N 1
ATOM 860 C CA . ALA A 1 116 ? -10.879 -7.914 -6.614 1.00 72.31 116 ALA A CA 1
ATOM 861 C C . ALA A 1 116 ? -12.184 -8.252 -7.361 1.00 72.31 116 ALA A C 1
ATOM 863 O O . ALA A 1 116 ? -13.063 -7.404 -7.533 1.00 72.31 116 ALA A O 1
ATOM 864 N N . GLY A 1 117 ? -12.323 -9.514 -7.780 1.00 63.97 117 GLY A N 1
ATOM 865 C CA . GLY A 1 117 ? -13.515 -10.014 -8.472 1.00 63.97 117 GLY A CA 1
ATOM 866 C C . GLY A 1 117 ? -13.497 -9.882 -9.998 1.00 63.97 117 GLY A C 1
ATOM 867 O O . GLY A 1 117 ? -14.499 -10.226 -10.627 1.00 63.97 117 GLY A O 1
ATOM 868 N N . ASP A 1 118 ? -12.389 -9.434 -10.602 1.00 66.12 118 ASP A N 1
ATOM 869 C CA . ASP A 1 118 ? -12.212 -9.529 -12.055 1.00 66.12 118 ASP A CA 1
ATOM 870 C C . ASP A 1 118 ? -12.315 -11.001 -12.518 1.00 66.12 118 ASP A C 1
ATOM 872 O O . ASP A 1 118 ? -11.814 -11.903 -11.841 1.00 66.12 118 ASP A O 1
ATOM 876 N N . PRO A 1 119 ? -12.974 -11.291 -13.656 1.00 57.00 119 PRO A N 1
ATOM 877 C CA . PRO A 1 119 ? -13.197 -12.663 -14.102 1.00 57.00 119 PRO A CA 1
ATOM 878 C C . PRO A 1 119 ? -11.880 -13.395 -14.415 1.00 57.00 119 PRO A C 1
ATOM 880 O O . PRO A 1 119 ? -10.962 -12.838 -15.017 1.00 57.00 119 PRO A O 1
ATOM 883 N N . THR A 1 120 ? -11.822 -14.694 -14.089 1.00 56.25 120 THR A N 1
ATOM 884 C CA . THR A 1 120 ? -10.693 -15.611 -14.382 1.00 56.25 120 THR A CA 1
ATOM 885 C C . THR A 1 120 ? -10.461 -15.864 -15.877 1.00 56.25 120 THR A C 1
ATOM 887 O O . THR A 1 120 ? -9.538 -16.576 -16.267 1.00 56.25 120 THR A O 1
ATOM 890 N N . SER A 1 121 ? -11.286 -15.277 -16.744 1.00 52.94 121 SER A N 1
ATOM 891 C CA . SER A 1 121 ? -11.302 -15.515 -18.183 1.00 52.94 121 SER A CA 1
ATOM 892 C C . SER A 1 121 ? -10.940 -14.256 -18.976 1.00 52.94 121 SER A C 1
ATOM 894 O O . SER A 1 121 ? -11.690 -13.281 -18.994 1.00 52.94 121 SER A O 1
ATOM 896 N N . GLY A 1 122 ? -9.812 -14.313 -19.686 1.00 54.78 122 GLY A N 1
ATOM 897 C CA . GLY A 1 122 ? -9.340 -13.314 -20.648 1.00 54.78 122 GLY A CA 1
ATOM 898 C C . GLY A 1 122 ? -7.924 -13.654 -21.126 1.00 54.78 122 GLY A C 1
ATOM 899 O O . GLY A 1 122 ? -7.258 -14.477 -20.501 1.00 54.78 122 GLY A O 1
ATOM 900 N N . THR A 1 123 ? -7.427 -13.011 -22.191 1.00 52.44 123 THR A N 1
ATOM 901 C CA . THR A 1 123 ? -6.066 -13.214 -22.758 1.00 52.44 123 THR A CA 1
ATOM 902 C C . THR A 1 123 ? -4.939 -13.113 -21.715 1.00 52.44 123 THR A C 1
ATOM 904 O O . THR A 1 123 ? -3.851 -13.648 -21.906 1.00 52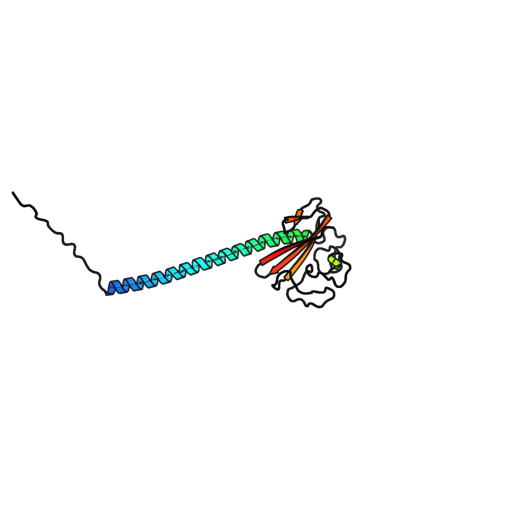.44 123 THR A O 1
ATOM 907 N N . ASN A 1 124 ? -5.222 -12.474 -20.576 1.00 52.69 124 ASN A N 1
ATOM 908 C CA . ASN A 1 124 ? -4.286 -12.239 -19.484 1.00 52.69 124 ASN A CA 1
ATOM 909 C C . ASN A 1 124 ? -4.477 -13.191 -18.273 1.00 52.69 124 ASN A C 1
ATOM 911 O O . ASN A 1 124 ? -3.809 -12.994 -17.265 1.00 52.69 124 ASN A O 1
ATOM 915 N N . GLY A 1 125 ? -5.379 -14.183 -18.339 1.00 51.62 125 GLY A N 1
ATOM 916 C CA . GLY A 1 125 ? -5.340 -15.441 -17.569 1.00 51.62 125 GLY A CA 1
ATOM 917 C C . GLY A 1 125 ? -5.327 -15.404 -16.034 1.00 51.62 125 GLY A C 1
ATOM 918 O O . GLY A 1 125 ? -4.530 -16.128 -15.455 1.00 51.62 125 GLY A O 1
ATOM 919 N N . TRP A 1 126 ? -6.155 -14.606 -15.346 1.00 55.81 126 TRP A N 1
ATOM 920 C CA . TRP A 1 126 ? -6.221 -14.652 -13.870 1.00 55.81 126 TRP A CA 1
ATOM 921 C C . TRP A 1 126 ? -6.597 -16.055 -13.368 1.00 55.81 126 TRP A C 1
ATOM 923 O O . TRP A 1 126 ? -7.731 -16.494 -13.526 1.00 55.81 126 TRP A O 1
ATOM 933 N N . THR A 1 127 ? -5.664 -16.748 -12.725 1.00 49.66 127 THR A N 1
ATOM 934 C CA . THR A 1 127 ? -5.962 -17.931 -11.911 1.00 49.66 127 THR A CA 1
ATOM 935 C C . THR A 1 127 ? -5.863 -17.478 -10.470 1.00 49.66 127 THR A C 1
ATOM 937 O O . THR A 1 127 ? -4.772 -17.430 -9.907 1.00 49.66 127 THR A O 1
ATOM 940 N N . GLY A 1 128 ? -6.993 -17.017 -9.935 1.00 51.44 128 GLY A N 1
ATOM 941 C CA . GLY A 1 128 ? -7.069 -16.367 -8.638 1.00 51.44 128 GLY A CA 1
ATOM 942 C C . GLY A 1 128 ? -6.268 -17.076 -7.561 1.00 51.44 128 GLY A C 1
ATOM 943 O O . GLY A 1 128 ? -6.579 -18.204 -7.211 1.00 51.44 128 GLY A O 1
ATOM 944 N N . ILE A 1 129 ? -5.253 -16.368 -7.080 1.00 42.69 129 ILE A N 1
ATOM 945 C CA . ILE A 1 129 ? -4.754 -16.291 -5.712 1.00 42.69 129 ILE A CA 1
ATOM 946 C C . ILE A 1 129 ? -3.986 -14.964 -5.731 1.00 42.69 129 ILE A C 1
ATOM 948 O O . ILE A 1 129 ? -2.839 -14.886 -6.170 1.00 42.69 129 ILE A O 1
ATOM 952 N N . SER A 1 130 ? -4.625 -13.876 -5.291 1.00 50.75 130 SER A N 1
ATOM 953 C CA . SER A 1 130 ? -3.849 -12.867 -4.568 1.00 50.75 130 SER A CA 1
ATOM 954 C C . SER A 1 130 ? -3.072 -13.670 -3.522 1.00 50.75 130 SER A C 1
ATOM 956 O O . SER A 1 130 ? -3.667 -14.547 -2.901 1.00 50.75 130 SER A O 1
ATOM 958 N N . ASN A 1 131 ? -1.771 -13.464 -3.307 1.00 45.41 131 ASN A N 1
ATOM 959 C CA . ASN A 1 131 ? -1.035 -14.234 -2.278 1.00 45.41 131 ASN A CA 1
ATOM 960 C C . ASN A 1 131 ? -1.571 -13.985 -0.840 1.00 45.41 131 ASN A C 1
ATOM 962 O O . ASN A 1 131 ? -1.000 -14.417 0.156 1.00 45.41 131 ASN A O 1
ATOM 966 N N . THR A 1 132 ? -2.675 -13.249 -0.742 1.00 50.50 132 THR A N 1
ATOM 967 C CA . THR A 1 132 ? -3.566 -13.059 0.383 1.00 50.50 132 THR A CA 1
ATOM 968 C C . THR A 1 132 ? -4.835 -13.894 0.167 1.00 50.50 132 THR A C 1
ATOM 970 O O . THR A 1 132 ? -5.498 -13.810 -0.862 1.00 50.50 132 THR A O 1
ATOM 973 N N . THR A 1 133 ? -5.259 -14.658 1.170 1.00 54.69 133 THR A N 1
ATOM 974 C CA . THR A 1 133 ? -6.537 -15.404 1.163 1.00 54.69 133 THR A CA 1
ATOM 975 C C . THR A 1 133 ? -7.785 -14.503 1.203 1.00 54.69 133 THR A C 1
ATOM 977 O O . THR A 1 133 ? -8.906 -14.994 1.329 1.00 54.69 133 THR A O 1
ATOM 980 N N . VAL A 1 134 ? -7.595 -13.186 1.097 1.00 63.41 134 VAL A N 1
ATOM 981 C CA . VAL A 1 134 ? -8.620 -12.142 1.131 1.00 63.41 134 VAL A CA 1
ATOM 982 C C . VAL A 1 134 ? -8.679 -11.472 -0.248 1.00 63.41 134 VAL A C 1
ATOM 984 O O . VAL A 1 134 ? -7.618 -11.107 -0.769 1.00 63.41 134 VAL A O 1
ATOM 987 N N . PRO A 1 135 ? -9.874 -11.305 -0.850 1.00 63.94 135 PRO A N 1
ATOM 988 C CA . PRO A 1 135 ? -10.041 -10.525 -2.072 1.00 63.94 135 PRO A CA 1
ATOM 989 C C . PRO A 1 135 ? -9.608 -9.072 -1.842 1.00 63.94 135 PRO A C 1
ATOM 991 O O . PRO A 1 135 ? -10.212 -8.394 -1.020 1.00 63.94 135 PRO A O 1
ATOM 994 N N . SER A 1 136 ? -8.594 -8.612 -2.574 1.00 69.56 136 SER A N 1
ATOM 995 C CA . SER A 1 136 ? -8.085 -7.237 -2.513 1.00 69.56 136 SER A CA 1
ATOM 996 C C . SER A 1 136 ? -7.707 -6.748 -3.909 1.00 69.56 136 SER A C 1
ATOM 998 O O . SER A 1 136 ? -7.371 -7.562 -4.779 1.00 69.56 136 SER A O 1
ATOM 1000 N N . ASP A 1 137 ? -7.777 -5.436 -4.128 1.00 77.56 137 ASP A N 1
ATOM 1001 C CA . ASP A 1 137 ? -7.309 -4.816 -5.365 1.00 77.56 137 ASP A CA 1
ATOM 1002 C C . ASP A 1 137 ? -5.776 -4.838 -5.377 1.00 77.56 137 ASP A C 1
ATOM 1004 O O . ASP A 1 137 ? -5.130 -4.529 -4.378 1.00 77.56 137 ASP A O 1
ATOM 1008 N N . GLN A 1 138 ? -5.174 -5.208 -6.505 1.00 80.19 138 GLN A N 1
ATOM 1009 C CA . GLN A 1 138 ? -3.725 -5.284 -6.653 1.00 80.19 138 GLN A CA 1
ATOM 1010 C C . GLN A 1 138 ? -3.245 -4.267 -7.686 1.00 80.19 138 GLN A C 1
ATOM 1012 O O . GLN A 1 138 ? -3.625 -4.325 -8.854 1.00 80.19 138 GLN A O 1
ATOM 1017 N N . LEU A 1 139 ? -2.331 -3.390 -7.284 1.00 84.56 139 LEU A N 1
ATOM 1018 C CA . LEU A 1 139 ? -1.567 -2.523 -8.174 1.00 84.56 139 LEU A CA 1
ATOM 1019 C C . LEU A 1 139 ? -0.130 -3.030 -8.259 1.00 84.56 139 LEU A C 1
ATOM 1021 O O . LEU A 1 139 ? 0.553 -3.118 -7.246 1.00 84.56 139 LEU A O 1
ATOM 1025 N N . THR A 1 140 ? 0.346 -3.356 -9.459 1.00 86.06 140 THR A N 1
ATOM 1026 C CA . THR A 1 140 ? 1.727 -3.813 -9.657 1.00 86.06 140 THR A CA 1
ATOM 1027 C C . THR A 1 140 ? 2.516 -2.791 -10.464 1.00 86.06 140 THR A C 1
ATOM 1029 O O . THR A 1 140 ? 2.172 -2.489 -11.611 1.00 86.06 140 THR A O 1
ATOM 1032 N N . ILE A 1 141 ? 3.582 -2.273 -9.856 1.00 88.94 141 ILE A N 1
ATOM 1033 C CA . ILE A 1 141 ? 4.488 -1.286 -10.442 1.00 88.94 141 ILE A CA 1
ATOM 1034 C C . ILE A 1 141 ? 5.839 -1.953 -10.677 1.00 88.94 141 ILE A C 1
ATOM 1036 O O . ILE A 1 141 ? 6.442 -2.527 -9.779 1.00 88.94 141 ILE A O 1
ATOM 1040 N N . GLN A 1 142 ? 6.326 -1.838 -11.897 1.00 88.19 142 GLN A N 1
ATOM 1041 C CA . GLN A 1 142 ? 7.645 -2.241 -12.338 1.00 88.19 142 GLN A CA 1
ATOM 1042 C C . GLN A 1 142 ? 8.478 -0.994 -12.620 1.00 88.19 142 GLN A C 1
ATOM 1044 O O . GLN A 1 142 ? 8.006 -0.037 -13.227 1.00 88.19 142 GLN A O 1
ATOM 1049 N N . TYR A 1 143 ? 9.750 -1.013 -12.255 1.00 87.69 143 TYR A N 1
ATOM 1050 C CA . TYR A 1 143 ? 10.693 0.019 -12.671 1.00 87.69 143 TYR A CA 1
ATOM 1051 C C . TYR A 1 143 ? 12.080 -0.588 -12.861 1.00 87.69 143 TYR A C 1
ATOM 1053 O O . TYR A 1 143 ? 12.401 -1.641 -12.313 1.00 87.69 143 TYR A O 1
ATOM 1061 N N . THR A 1 144 ? 12.899 0.081 -13.668 1.00 86.88 144 THR A N 1
ATOM 1062 C CA . THR A 1 144 ? 14.316 -0.257 -13.834 1.00 86.88 144 THR A CA 1
ATOM 1063 C C . THR A 1 144 ? 15.140 0.806 -13.129 1.00 86.88 144 THR A C 1
ATOM 1065 O O . THR A 1 144 ? 14.888 2.001 -13.306 1.00 86.88 144 THR A O 1
ATOM 1068 N N . ASN A 1 145 ? 16.116 0.400 -12.323 1.00 87.31 145 ASN A N 1
ATOM 1069 C CA . ASN A 1 145 ? 17.025 1.359 -11.715 1.00 87.31 145 ASN A CA 1
ATOM 1070 C C . ASN A 1 145 ? 17.989 1.907 -12.777 1.00 87.31 145 ASN A C 1
ATOM 1072 O O . ASN A 1 145 ? 18.972 1.264 -13.130 1.00 87.31 145 ASN A O 1
ATOM 1076 N N . ILE A 1 146 ? 17.724 3.122 -13.255 1.00 85.31 146 ILE A N 1
ATOM 1077 C CA . ILE A 1 146 ? 18.634 3.856 -14.145 1.00 85.31 146 ILE A CA 1
ATOM 1078 C C . ILE A 1 146 ? 19.259 5.085 -13.470 1.00 85.31 146 ILE A C 1
ATOM 1080 O O . ILE A 1 146 ? 19.840 5.934 -14.141 1.00 85.31 146 ILE A O 1
ATOM 1084 N N . THR A 1 147 ? 19.126 5.222 -12.147 1.00 82.06 147 THR A N 1
ATOM 1085 C CA . THR A 1 147 ? 19.508 6.443 -11.415 1.00 82.06 147 THR A CA 1
ATOM 1086 C C . THR A 1 147 ? 21.013 6.558 -11.155 1.00 82.06 147 THR A C 1
ATOM 1088 O O . THR A 1 147 ? 21.455 7.540 -10.568 1.00 82.06 147 THR A O 1
ATOM 1091 N N . GLY A 1 148 ? 21.809 5.577 -11.597 1.00 83.81 148 GLY A N 1
ATOM 1092 C CA . GLY A 1 148 ? 23.273 5.576 -11.480 1.00 83.81 148 GLY A CA 1
ATOM 1093 C C . GLY A 1 148 ? 23.812 5.147 -10.110 1.00 83.81 148 GLY A C 1
ATOM 1094 O O . GLY A 1 148 ? 25.025 5.092 -9.926 1.00 83.81 148 GLY A O 1
ATOM 1095 N N . SER A 1 149 ? 22.937 4.815 -9.161 1.00 88.25 149 SER A N 1
ATOM 1096 C CA . SER A 1 149 ? 23.280 4.258 -7.850 1.00 88.25 149 SER A CA 1
ATOM 1097 C C . SER A 1 149 ? 22.202 3.274 -7.378 1.00 88.25 149 SER A C 1
ATOM 1099 O O . SER A 1 149 ? 21.039 3.409 -7.781 1.00 88.25 149 SER A O 1
ATOM 1101 N N . PRO A 1 150 ? 22.555 2.278 -6.544 1.00 86.50 150 PRO A N 1
ATOM 1102 C CA . PRO A 1 150 ? 21.581 1.356 -5.975 1.00 86.50 150 PRO A CA 1
ATOM 1103 C C . PRO A 1 150 ? 20.653 2.072 -4.989 1.00 86.50 150 PRO A C 1
ATOM 1105 O O . PRO A 1 150 ? 21.065 2.988 -4.272 1.00 86.50 150 PRO A O 1
ATOM 1108 N N . PHE A 1 151 ? 19.397 1.636 -4.924 1.00 85.81 151 PHE A N 1
ATOM 1109 C CA . PHE A 1 151 ? 18.434 2.102 -3.925 1.00 85.81 151 PHE A CA 1
ATOM 1110 C C . PHE A 1 151 ? 17.589 0.945 -3.394 1.00 85.81 151 PHE A C 1
ATOM 1112 O O . PHE A 1 151 ? 17.460 -0.086 -4.046 1.00 85.81 151 PHE A O 1
ATOM 1119 N N . SER A 1 152 ? 17.003 1.117 -2.209 1.00 85.19 152 SER A N 1
ATOM 1120 C CA . SER A 1 152 ? 16.178 0.077 -1.589 1.00 85.19 152 SER A CA 1
ATOM 1121 C C . SER A 1 152 ? 14.768 0.003 -2.188 1.00 85.19 152 SER A C 1
ATOM 1123 O O . SER A 1 152 ? 14.117 1.028 -2.440 1.00 85.19 152 SER A O 1
ATOM 1125 N N . ASP A 1 153 ? 14.285 -1.219 -2.396 1.00 83.75 153 ASP A N 1
ATOM 1126 C CA . ASP A 1 153 ? 12.877 -1.514 -2.661 1.00 83.75 153 ASP A CA 1
ATOM 1127 C C . ASP A 1 153 ? 12.008 -1.342 -1.399 1.00 83.75 153 ASP A C 1
ATOM 1129 O O . ASP A 1 153 ? 12.497 -0.937 -0.338 1.00 83.75 153 ASP A O 1
ATOM 1133 N N . CYS A 1 154 ? 10.700 -1.593 -1.506 1.00 77.25 154 CYS A N 1
ATOM 1134 C CA . CYS A 1 154 ? 9.804 -1.469 -0.354 1.00 77.25 154 CYS A CA 1
ATOM 1135 C C . CYS A 1 154 ? 9.961 -2.568 0.718 1.00 77.25 154 CYS A C 1
ATOM 1137 O O . CYS A 1 154 ? 9.392 -2.418 1.796 1.00 77.25 154 CYS A O 1
ATOM 1139 N N . GLU A 1 155 ? 10.751 -3.617 0.471 1.00 78.88 155 GLU A N 1
ATOM 1140 C CA . GLU A 1 155 ? 11.143 -4.637 1.459 1.00 78.88 155 GLU A CA 1
ATOM 1141 C C . GLU A 1 155 ? 12.540 -4.381 2.055 1.00 78.88 155 GLU A C 1
ATOM 1143 O O . GLU A 1 155 ? 12.993 -5.112 2.936 1.00 78.88 155 GLU A O 1
ATOM 1148 N N . GLY A 1 156 ? 13.216 -3.312 1.626 1.00 81.00 156 GLY A N 1
ATOM 1149 C CA . GLY A 1 156 ? 14.552 -2.945 2.087 1.00 81.00 156 GLY A CA 1
ATOM 1150 C C . GLY A 1 156 ? 15.690 -3.645 1.341 1.00 81.00 156 GLY A C 1
ATOM 1151 O O . GLY A 1 156 ? 16.854 -3.413 1.673 1.00 81.00 156 GLY A O 1
ATOM 1152 N N . SER A 1 157 ? 15.396 -4.452 0.320 1.00 83.81 157 SER A N 1
ATOM 1153 C CA . SER A 1 157 ? 16.418 -5.079 -0.518 1.00 83.81 157 SER A CA 1
ATOM 1154 C C . SER A 1 157 ? 17.008 -4.068 -1.498 1.00 83.81 157 SER A C 1
ATOM 1156 O O . SER A 1 157 ? 16.315 -3.193 -2.018 1.00 83.81 157 SER A O 1
ATOM 1158 N N . ALA A 1 158 ? 18.311 -4.173 -1.753 1.00 85.12 158 ALA A N 1
ATOM 1159 C CA . ALA A 1 158 ? 18.988 -3.311 -2.713 1.00 85.12 158 ALA A CA 1
ATOM 1160 C C . ALA A 1 158 ? 18.597 -3.684 -4.151 1.00 85.12 158 ALA A C 1
ATOM 1162 O 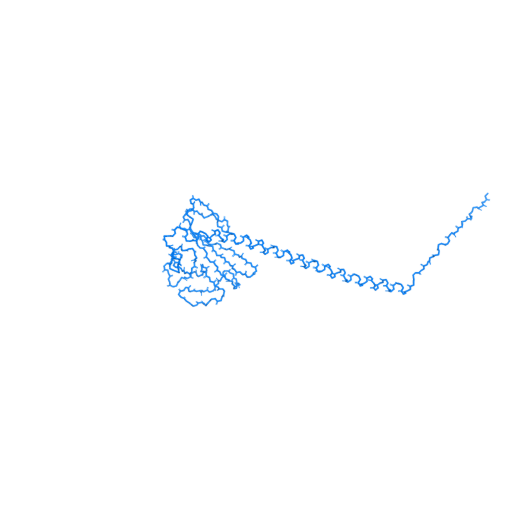O . ALA A 1 158 ? 18.713 -4.841 -4.554 1.00 85.12 158 ALA A O 1
ATOM 1163 N N . VAL A 1 159 ? 18.167 -2.682 -4.917 1.00 87.00 159 VAL A N 1
ATOM 1164 C CA . VAL A 1 159 ? 17.976 -2.750 -6.368 1.00 87.00 159 VAL A CA 1
ATOM 1165 C C . VAL A 1 159 ? 19.219 -2.147 -7.012 1.00 87.00 159 VAL A C 1
ATOM 1167 O O . VAL A 1 159 ? 19.422 -0.929 -6.937 1.00 87.00 159 VAL A O 1
ATOM 1170 N N . GLU A 1 160 ? 20.065 -2.986 -7.608 1.00 90.00 160 GLU A N 1
ATOM 1171 C CA . GLU A 1 160 ? 21.307 -2.550 -8.252 1.00 90.00 160 GLU A CA 1
ATOM 1172 C C . GLU A 1 160 ? 21.033 -1.745 -9.528 1.00 90.00 160 GLU A C 1
ATOM 1174 O O . GLU A 1 160 ? 19.912 -1.682 -10.032 1.00 90.00 160 GLU A O 1
ATOM 1179 N N . VAL A 1 161 ? 22.058 -1.083 -10.063 1.00 86.94 161 VAL A N 1
ATOM 1180 C CA . VAL A 1 161 ? 21.917 -0.336 -11.320 1.00 86.94 161 VAL A CA 1
ATOM 1181 C C . VAL A 1 161 ? 21.617 -1.310 -12.464 1.00 86.94 161 VAL A C 1
ATOM 1183 O O . VAL A 1 161 ? 22.336 -2.283 -12.665 1.00 86.94 161 VAL A O 1
ATOM 1186 N N . ASN A 1 162 ? 20.590 -0.991 -13.250 1.00 86.69 162 ASN A N 1
ATOM 1187 C CA . ASN A 1 162 ? 19.974 -1.799 -14.307 1.00 86.69 162 ASN A CA 1
ATOM 1188 C C . ASN A 1 162 ? 19.109 -2.978 -13.838 1.00 86.69 162 ASN A C 1
ATOM 1190 O O . ASN A 1 162 ? 18.478 -3.606 -14.692 1.00 86.69 162 ASN A O 1
ATOM 1194 N N . ASP A 1 163 ? 18.995 -3.230 -12.531 1.00 87.25 163 ASP A N 1
ATOM 1195 C CA . ASP A 1 163 ? 18.046 -4.224 -12.029 1.00 87.25 163 ASP A CA 1
ATOM 1196 C C . ASP A 1 163 ? 16.603 -3.755 -12.228 1.00 87.25 163 ASP A C 1
ATOM 1198 O O . ASP A 1 163 ? 16.275 -2.558 -12.195 1.00 87.25 163 ASP A O 1
ATOM 1202 N N . ILE A 1 164 ? 15.725 -4.739 -12.408 1.00 84.06 164 ILE A N 1
ATOM 1203 C CA . ILE A 1 164 ? 14.285 -4.547 -12.506 1.00 84.06 164 ILE A CA 1
ATOM 1204 C C . ILE A 1 164 ? 13.659 -4.979 -11.185 1.00 84.06 164 ILE A C 1
ATOM 1206 O O . ILE A 1 164 ? 13.786 -6.123 -10.751 1.00 84.06 164 ILE A O 1
ATOM 1210 N N . ALA A 1 165 ? 12.913 -4.072 -10.572 1.00 86.56 165 ALA A N 1
ATOM 1211 C CA . ALA A 1 165 ? 12.096 -4.396 -9.415 1.00 86.56 165 ALA A CA 1
ATOM 1212 C C . ALA A 1 165 ? 10.618 -4.371 -9.802 1.00 86.56 165 ALA A C 1
ATOM 1214 O O . ALA A 1 165 ? 10.185 -3.532 -10.599 1.00 86.56 165 ALA A O 1
ATOM 1215 N N . ILE A 1 166 ? 9.858 -5.307 -9.236 1.00 86.25 166 ILE A N 1
ATOM 1216 C CA . ILE A 1 166 ? 8.409 -5.398 -9.385 1.00 86.25 166 ILE A CA 1
ATOM 1217 C C . ILE A 1 166 ? 7.803 -5.361 -7.989 1.00 86.25 166 ILE A C 1
ATOM 1219 O O . ILE A 1 166 ? 7.968 -6.280 -7.190 1.00 86.25 166 ILE A O 1
ATOM 1223 N N . GLU A 1 167 ? 7.081 -4.293 -7.696 1.00 85.62 167 GLU A N 1
ATOM 1224 C CA . GLU A 1 167 ? 6.434 -4.070 -6.411 1.00 85.62 167 GLU A CA 1
ATOM 1225 C C . GLU A 1 167 ? 4.923 -4.255 -6.571 1.00 85.62 167 GLU A C 1
ATOM 1227 O O . GLU A 1 167 ? 4.302 -3.707 -7.486 1.00 85.62 167 GLU A O 1
ATOM 1232 N N . ARG A 1 168 ? 4.323 -5.054 -5.686 1.00 82.62 168 ARG A N 1
ATOM 1233 C CA . ARG A 1 168 ? 2.883 -5.318 -5.641 1.00 82.62 168 ARG A CA 1
ATOM 1234 C C . ARG A 1 168 ? 2.289 -4.617 -4.436 1.00 82.62 168 ARG A C 1
ATOM 1236 O O . ARG A 1 168 ? 2.719 -4.849 -3.312 1.00 82.62 168 ARG A O 1
ATOM 1243 N N . TYR A 1 169 ? 1.275 -3.807 -4.672 1.00 81.50 169 TYR A N 1
ATOM 1244 C CA . TYR A 1 169 ? 0.519 -3.097 -3.656 1.00 81.50 169 TYR A CA 1
ATOM 1245 C C . TYR A 1 169 ? -0.875 -3.701 -3.575 1.00 81.50 169 TYR A C 1
ATOM 1247 O O . TYR A 1 169 ? -1.580 -3.762 -4.580 1.00 81.50 169 TYR A O 1
ATOM 1255 N N . PHE A 1 170 ? -1.262 -4.139 -2.383 1.00 78.12 170 PHE A N 1
ATOM 1256 C CA . PHE A 1 170 ? -2.615 -4.581 -2.074 1.00 78.12 170 PHE A CA 1
ATOM 1257 C C . PHE A 1 170 ? -3.373 -3.404 -1.473 1.00 78.12 170 PHE A C 1
ATOM 1259 O O . PHE A 1 170 ? -2.986 -2.876 -0.427 1.00 78.12 170 PHE A O 1
ATOM 1266 N N . CYS A 1 171 ? -4.414 -2.967 -2.169 1.00 71.50 171 CYS A N 1
ATOM 1267 C CA . CYS A 1 171 ? -5.273 -1.867 -1.779 1.00 71.50 171 CYS A CA 1
ATOM 1268 C C . CYS A 1 171 ? -6.561 -2.444 -1.189 1.00 71.50 171 CYS A C 1
ATOM 1270 O O . CYS A 1 171 ? -7.509 -2.737 -1.913 1.00 71.50 171 CYS A O 1
ATOM 1272 N N . ASP A 1 172 ? -6.597 -2.578 0.137 1.00 67.31 172 ASP A N 1
ATOM 1273 C CA . ASP A 1 172 ? -7.824 -2.853 0.883 1.00 67.31 172 ASP A CA 1
ATOM 1274 C C . ASP A 1 172 ? -8.285 -1.612 1.647 1.00 67.31 172 ASP A C 1
ATOM 1276 O O . ASP A 1 172 ? -7.479 -0.786 2.075 1.00 67.31 172 ASP A O 1
ATOM 1280 N N . LEU A 1 173 ? -9.599 -1.524 1.889 1.00 48.78 173 LEU A N 1
ATOM 1281 C CA . LEU A 1 173 ? -10.264 -0.413 2.591 1.00 48.78 173 LEU A CA 1
ATOM 1282 C C . LEU A 1 173 ? -9.693 -0.134 4.003 1.00 48.78 173 LEU A C 1
ATOM 1284 O O . LEU A 1 173 ? -9.988 0.901 4.592 1.00 48.78 173 LEU A O 1
ATOM 1288 N N . LEU A 1 174 ? -8.901 -1.055 4.563 1.00 48.25 174 LEU A N 1
ATOM 1289 C CA . LEU A 1 174 ? -8.384 -0.988 5.932 1.00 48.25 174 LEU A CA 1
ATOM 1290 C C . LEU A 1 174 ? -6.852 -0.928 6.034 1.00 48.25 174 LEU A C 1
ATOM 1292 O O . LEU A 1 174 ? -6.359 -0.436 7.047 1.00 48.25 174 LEU A O 1
ATOM 1296 N N . ARG A 1 175 ? -6.089 -1.410 5.037 1.00 54.34 175 ARG A N 1
ATOM 1297 C CA . ARG A 1 175 ? -4.611 -1.425 5.046 1.00 54.34 175 ARG A CA 1
ATOM 1298 C C . ARG A 1 175 ? -4.046 -1.489 3.626 1.00 54.34 175 ARG A C 1
ATOM 1300 O O . ARG A 1 175 ? -4.511 -2.290 2.823 1.00 54.34 175 ARG A O 1
ATOM 1307 N N . MET A 1 176 ? -2.989 -0.716 3.362 1.00 52.94 176 MET A N 1
ATOM 1308 C CA . MET A 1 176 ? -2.158 -0.881 2.167 1.00 52.94 176 MET A CA 1
ATOM 1309 C C . MET A 1 176 ? -0.914 -1.695 2.527 1.00 52.94 176 MET A C 1
ATOM 1311 O O . MET A 1 176 ? -0.118 -1.272 3.364 1.00 52.94 176 MET A O 1
ATOM 1315 N N . ILE A 1 177 ? -0.765 -2.875 1.927 1.00 59.78 177 ILE A N 1
ATOM 1316 C CA . ILE A 1 177 ? 0.389 -3.762 2.132 1.00 59.78 177 ILE A CA 1
ATOM 1317 C C . ILE A 1 177 ? 1.165 -3.825 0.821 1.00 59.78 177 ILE A C 1
ATOM 1319 O O . ILE A 1 177 ? 0.577 -4.076 -0.228 1.00 59.78 177 ILE A O 1
ATOM 1323 N N . ALA A 1 178 ? 2.476 -3.602 0.880 1.00 54.28 178 ALA A N 1
ATOM 1324 C CA . ALA A 1 178 ? 3.362 -3.736 -0.269 1.00 54.28 178 ALA A CA 1
ATOM 1325 C C . ALA A 1 178 ? 4.218 -5.003 -0.126 1.00 54.28 178 ALA A C 1
ATOM 1327 O O . ALA A 1 178 ? 4.722 -5.282 0.960 1.00 54.28 178 ALA A O 1
ATOM 1328 N N . VAL A 1 179 ? 4.358 -5.765 -1.210 1.00 57.84 179 VAL A N 1
ATOM 1329 C CA . VAL A 1 179 ? 5.180 -6.980 -1.305 1.00 57.84 179 VAL A CA 1
ATOM 1330 C C . VAL A 1 179 ? 6.040 -6.879 -2.559 1.00 57.84 179 VAL A C 1
ATOM 1332 O O . VAL A 1 179 ? 5.511 -6.622 -3.645 1.00 57.84 179 VAL A O 1
ATOM 1335 N N . VAL A 1 180 ? 7.345 -7.115 -2.443 1.00 57.31 180 VAL A N 1
ATOM 1336 C CA . VAL A 1 180 ? 8.276 -7.020 -3.579 1.00 57.31 180 VAL A CA 1
ATOM 1337 C C . VAL A 1 180 ? 8.552 -8.392 -4.173 1.00 57.31 180 VAL A C 1
ATOM 1339 O O . VAL A 1 180 ? 8.644 -9.402 -3.483 1.00 57.31 180 VAL A O 1
ATOM 1342 N N . ALA A 1 181 ? 8.701 -8.435 -5.492 1.00 58.44 181 ALA A N 1
ATOM 1343 C CA . ALA A 1 181 ? 9.506 -9.447 -6.146 1.00 58.44 181 ALA A CA 1
ATOM 1344 C C . ALA A 1 181 ? 10.619 -8.754 -6.931 1.00 58.44 181 ALA A C 1
ATOM 1346 O O . ALA A 1 181 ? 10.375 -7.968 -7.849 1.00 58.44 181 ALA A O 1
ATOM 1347 N N . LEU A 1 182 ? 11.859 -9.047 -6.555 1.00 53.84 182 LEU A N 1
ATOM 1348 C CA . LEU A 1 182 ? 13.038 -8.523 -7.225 1.00 53.84 182 LEU A CA 1
ATOM 1349 C C . LEU A 1 182 ? 13.403 -9.487 -8.357 1.00 53.84 182 LEU A C 1
ATOM 1351 O O . LEU A 1 182 ? 13.775 -10.635 -8.112 1.00 53.84 182 LEU A O 1
ATOM 1355 N N . LEU A 1 183 ? 13.256 -9.033 -9.600 1.00 52.91 183 LEU A N 1
ATOM 1356 C CA . LEU A 1 183 ? 13.624 -9.800 -10.785 1.00 52.91 183 LEU A CA 1
ATOM 1357 C C . LEU A 1 183 ? 15.029 -9.356 -11.200 1.00 52.91 183 LEU A C 1
ATOM 1359 O O . LEU A 1 183 ? 15.205 -8.448 -12.009 1.00 52.91 183 LEU A O 1
ATOM 1363 N N . LYS A 1 184 ? 16.036 -9.990 -10.588 1.00 43.53 184 LYS A N 1
ATOM 1364 C CA . LYS A 1 184 ? 17.437 -9.833 -10.994 1.00 43.53 184 LYS A CA 1
ATOM 1365 C C . LYS A 1 184 ? 17.604 -10.381 -12.407 1.00 43.53 184 LYS A C 1
ATOM 1367 O O . LYS A 1 184 ? 17.257 -11.537 -12.654 1.00 43.53 184 LYS A O 1
ATOM 1372 N N . THR A 1 185 ? 18.089 -9.541 -13.315 1.00 47.00 185 THR A N 1
ATOM 1373 C CA . THR A 1 185 ? 18.502 -9.950 -14.666 1.00 47.00 185 THR A CA 1
ATOM 1374 C C . THR A 1 185 ? 19.940 -10.424 -14.675 1.00 47.00 185 THR A C 1
ATOM 1376 O O . THR A 1 185 ? 20.762 -9.764 -14.005 1.00 47.00 185 THR A O 1
#

Foldseek 3Di:
DDDDDPDPDPPPPPDDDDPVVVVVVVVVVVVVVVVVVVVVVVVVVVVVVVVLVVVVVVQCVVVVVLVVVLQVQAQPPPPDPDDDCQRDSRWWHAAVNVVVDPDWQDPPLLQHQAAFPDDCDDRPGDPDDVVDPDRFGKTKTKGFACVQAWDADPVRDTQGHRWMKIKIWTDDPRHIDIDIDTDGD

Sequence (185 aa):
MPNLNSYERSNCDQSGFTLIELMISLVIGLIVSAAVIQIYVISVKTSSVQSSGSELQDASVFGLQQLEKKVRLANLGNPINRIDGTTAKGGIVLTGSNLGVATTPYTDTGYLTRRAGDPTSGTNGWTGISNTTVPSDQLTIQYTNITGSPFSDCEGSAVEVNDIAIERYFCDLLRMIAVVALLKT

Secondary structure (DSSP, 8-state):
---------------PPPHHHHHHHHHHHHHHHHHHHHHHHHHHHHHHHHHHHHHHHHHHHHHHHHHHHHHHHTTTT-S-SS--TT-TT-SB-SSGGGGT---SS-S-GGGS-B-TT--S-STT------SSSS--EEEEEEEE--SSS-EE-TTS-EE-TT-EEEEEEEE-SS-EEEEEEEE--

pLDDT: mean 77.49, std 14.45, range [40.88, 97.69]